Protein AF-V9IHE5-F1 (afdb_monomer)

Structure (mmCIF, N/CA/C/O backbone):
data_AF-V9IHE5-F1
#
_entry.id   AF-V9IHE5-F1
#
loop_
_atom_site.group_PDB
_atom_site.id
_atom_site.type_symbol
_atom_site.label_atom_id
_atom_site.label_alt_id
_atom_site.label_comp_id
_atom_site.label_asym_id
_atom_site.label_entity_id
_atom_site.label_seq_id
_atom_site.pdbx_PDB_ins_code
_atom_site.Cartn_x
_atom_site.Cartn_y
_atom_site.Cartn_z
_atom_site.occupancy
_atom_site.B_iso_or_equiv
_atom_site.auth_seq_id
_atom_site.auth_comp_id
_atom_site.auth_asym_id
_atom_site.auth_atom_id
_atom_site.pdbx_PDB_model_num
ATOM 1 N N . MET A 1 1 ? -27.322 5.674 -34.650 1.00 42.19 1 MET A N 1
ATOM 2 C CA . MET A 1 1 ? -27.258 6.232 -36.016 1.00 42.19 1 MET A CA 1
ATOM 3 C C . MET A 1 1 ? -25.903 6.895 -36.188 1.00 42.19 1 MET A C 1
ATOM 5 O O . MET A 1 1 ? -25.703 7.968 -35.643 1.00 42.19 1 MET A O 1
ATOM 9 N N . TYR A 1 2 ? -24.967 6.239 -36.873 1.00 42.03 2 TYR A N 1
ATOM 10 C CA . TYR A 1 2 ? -23.709 6.857 -37.293 1.00 42.03 2 TYR A CA 1
ATOM 11 C C . TYR A 1 2 ? -23.610 6.703 -38.806 1.00 42.03 2 TYR A C 1
ATOM 13 O O . TYR A 1 2 ? -23.680 5.593 -39.331 1.00 42.03 2 TYR A O 1
ATOM 21 N N . THR A 1 3 ? -23.547 7.836 -39.494 1.00 46.00 3 THR A N 1
ATOM 22 C CA . THR A 1 3 ? -23.404 7.937 -40.940 1.00 46.00 3 THR A CA 1
ATOM 23 C C . THR A 1 3 ? -21.975 7.574 -41.331 1.00 46.00 3 THR A C 1
ATOM 25 O O . THR A 1 3 ? -20.997 8.109 -40.813 1.00 46.00 3 THR A O 1
ATOM 28 N N . SER A 1 4 ? -21.852 6.619 -42.246 1.00 44.81 4 SER A N 1
ATOM 29 C CA . SER A 1 4 ? -20.591 6.176 -42.827 1.00 44.81 4 SER A CA 1
ATOM 30 C C . SER A 1 4 ? -20.026 7.246 -43.768 1.00 44.81 4 SER A C 1
ATOM 32 O O . SER A 1 4 ? -20.514 7.403 -44.889 1.00 44.81 4 SER A O 1
ATOM 34 N N . LEU A 1 5 ? -18.976 7.949 -43.347 1.00 49.62 5 LEU A N 1
ATOM 35 C CA . LEU A 1 5 ? -18.100 8.686 -44.259 1.00 49.62 5 LEU A CA 1
ATOM 36 C C . LEU A 1 5 ? -17.215 7.671 -44.995 1.00 49.62 5 LEU A C 1
ATOM 38 O O . LEU A 1 5 ? -16.288 7.098 -44.424 1.00 49.62 5 LEU A O 1
ATOM 42 N N . LYS A 1 6 ? -17.533 7.415 -46.270 1.00 50.69 6 LYS A N 1
ATOM 43 C CA . LYS A 1 6 ? -16.635 6.730 -47.207 1.00 50.69 6 LYS A CA 1
ATOM 44 C C . LYS A 1 6 ? -15.443 7.649 -47.470 1.00 50.69 6 LYS A C 1
ATOM 46 O O . LYS A 1 6 ? -15.484 8.470 -48.381 1.00 50.69 6 LYS A O 1
ATOM 51 N N . ASN A 1 7 ? -14.391 7.511 -46.674 1.00 49.50 7 ASN A N 1
ATOM 52 C CA . ASN A 1 7 ? -13.107 8.108 -47.006 1.00 49.50 7 ASN A CA 1
ATOM 53 C C . ASN A 1 7 ? -12.525 7.318 -48.182 1.00 49.50 7 ASN A C 1
ATOM 55 O O . ASN A 1 7 ? -12.251 6.122 -48.063 1.00 49.50 7 ASN A O 1
ATOM 59 N N . SER A 1 8 ? -12.407 7.974 -49.334 1.00 58.38 8 SER A N 1
ATOM 60 C CA . SER A 1 8 ? -11.665 7.460 -50.478 1.00 58.38 8 SER A CA 1
ATOM 61 C C . SER A 1 8 ? -10.233 7.141 -50.049 1.00 58.38 8 SER A C 1
ATOM 63 O O . SER A 1 8 ? -9.601 7.901 -49.313 1.00 58.38 8 SER A O 1
ATOM 65 N N . LEU A 1 9 ? -9.729 5.989 -50.490 1.00 50.44 9 LEU A N 1
ATOM 66 C CA . LEU A 1 9 ? -8.330 5.629 -50.301 1.00 50.44 9 LEU A CA 1
ATOM 67 C C . LEU A 1 9 ? -7.454 6.720 -50.939 1.00 50.44 9 LEU A C 1
ATOM 69 O O . LEU A 1 9 ? -7.739 7.127 -52.069 1.00 50.44 9 LEU A O 1
ATOM 73 N N . PRO A 1 10 ? -6.404 7.207 -50.259 1.00 50.81 10 PRO A N 1
ATOM 74 C CA . PRO A 1 10 ? -5.467 8.117 -50.890 1.00 50.81 10 PRO A CA 1
ATOM 75 C C . PRO A 1 10 ? -4.771 7.383 -52.040 1.00 50.81 10 PRO A C 1
ATOM 77 O O . PRO A 1 10 ? -4.297 6.257 -51.878 1.00 50.81 10 PRO A O 1
ATOM 80 N N . ASN A 1 11 ? -4.728 8.027 -53.206 1.00 49.97 11 ASN A N 1
ATOM 81 C CA . ASN A 1 11 ? -3.963 7.566 -54.357 1.00 49.97 11 ASN A CA 1
ATOM 82 C C . ASN A 1 11 ? -2.501 7.389 -53.930 1.00 49.97 11 ASN A C 1
ATOM 84 O O . ASN A 1 11 ? -1.789 8.369 -53.709 1.00 49.97 11 ASN A O 1
ATOM 88 N N . PHE A 1 12 ? -2.054 6.141 -53.800 1.00 45.19 12 PHE A N 1
ATOM 89 C CA . PHE A 1 12 ? -0.642 5.842 -53.623 1.00 45.19 12 PHE A CA 1
ATOM 90 C C . PHE A 1 12 ? 0.083 6.248 -54.905 1.00 45.19 12 PHE A C 1
ATOM 92 O O . PHE A 1 12 ? -0.056 5.595 -55.940 1.00 45.19 12 PHE A O 1
ATOM 99 N N . SER A 1 13 ? 0.860 7.331 -54.849 1.00 47.12 13 SER A N 1
ATOM 100 C CA . SER A 1 13 ? 1.862 7.576 -55.874 1.00 47.12 13 SER A CA 1
ATOM 101 C C . SER A 1 13 ? 2.861 6.425 -55.804 1.00 47.12 13 SER A C 1
ATOM 103 O O . SER A 1 13 ? 3.488 6.179 -54.770 1.00 47.12 13 SER A O 1
ATOM 105 N N . ILE A 1 14 ? 2.982 5.679 -56.901 1.00 47.28 14 ILE A N 1
ATOM 106 C CA . ILE A 1 14 ? 4.031 4.679 -57.082 1.00 47.28 14 ILE A CA 1
ATOM 107 C C . ILE A 1 14 ? 5.336 5.466 -57.197 1.00 47.28 14 ILE A C 1
ATOM 109 O O . ILE A 1 14 ? 5.808 5.802 -58.281 1.00 47.28 14 ILE A O 1
ATOM 113 N N . ASN A 1 15 ? 5.897 5.834 -56.048 1.00 51.31 15 ASN A N 1
ATOM 114 C CA . ASN A 1 15 ? 7.259 6.311 -55.971 1.00 51.31 15 ASN A CA 1
ATOM 115 C C . ASN A 1 15 ? 8.134 5.104 -56.284 1.00 51.31 15 ASN A C 1
ATOM 117 O O . ASN A 1 15 ? 8.342 4.227 -55.447 1.00 51.31 15 ASN A O 1
ATOM 121 N N . ILE A 1 16 ? 8.571 5.068 -57.541 1.00 50.94 16 ILE A N 1
ATOM 122 C CA . ILE A 1 16 ? 9.620 4.221 -58.094 1.00 50.94 16 ILE A CA 1
ATOM 123 C C . ILE A 1 16 ? 10.638 3.926 -56.991 1.00 50.94 16 ILE A C 1
ATOM 125 O O . ILE A 1 16 ? 11.293 4.842 -56.484 1.00 50.94 16 ILE A O 1
ATOM 129 N N . LEU A 1 17 ? 10.739 2.651 -56.609 1.00 53.25 17 LEU A N 1
ATOM 130 C CA . LEU A 1 17 ? 11.801 2.130 -55.759 1.00 53.25 17 LEU A CA 1
ATOM 131 C C . LEU A 1 17 ? 13.132 2.430 -56.455 1.00 53.25 17 LEU A C 1
ATOM 133 O O . LEU A 1 17 ? 13.630 1.633 -57.246 1.00 53.25 17 LEU A O 1
ATOM 137 N N . LYS A 1 18 ? 13.708 3.605 -56.189 1.00 50.69 18 LYS A N 1
ATOM 138 C CA . LYS A 1 18 ? 15.113 3.869 -56.478 1.00 50.69 18 LYS A CA 1
ATOM 139 C C . LYS A 1 18 ? 15.878 2.859 -55.640 1.00 50.69 18 LYS A C 1
ATOM 141 O O . LYS A 1 18 ? 15.929 2.984 -54.419 1.00 50.69 18 LYS A O 1
ATOM 146 N N . SER A 1 19 ? 16.406 1.827 -56.289 1.00 58.16 19 SER A N 1
ATOM 147 C CA . SER A 1 19 ? 17.326 0.880 -55.680 1.00 58.16 19 SER A CA 1
ATOM 148 C C . SER A 1 19 ? 18.442 1.681 -55.016 1.00 58.16 19 SER A C 1
ATOM 150 O O . SER A 1 19 ? 19.287 2.262 -55.700 1.00 58.16 19 SER A O 1
ATOM 152 N N . VAL A 1 20 ? 18.418 1.764 -53.687 1.00 59.16 20 VAL A N 1
ATOM 153 C CA . VAL A 1 20 ? 19.535 2.301 -52.918 1.00 59.16 20 VAL A CA 1
ATOM 154 C C . VAL A 1 20 ? 20.655 1.286 -53.085 1.00 59.16 20 VAL A C 1
ATOM 156 O O . VAL A 1 20 ? 20.712 0.277 -52.385 1.00 59.16 20 VAL A O 1
ATOM 159 N N . THR A 1 21 ? 21.521 1.511 -54.067 1.00 59.47 21 THR A N 1
ATOM 160 C CA . THR A 1 21 ? 22.785 0.796 -54.172 1.00 59.47 21 THR A CA 1
ATOM 161 C C . THR A 1 21 ? 23.584 1.143 -52.923 1.00 59.47 21 THR A C 1
ATOM 163 O O . THR A 1 21 ? 24.094 2.253 -52.771 1.00 59.47 21 THR A O 1
ATOM 166 N N . ARG A 1 22 ? 23.653 0.203 -51.972 1.00 55.31 22 ARG A N 1
ATOM 167 C CA . ARG A 1 22 ? 24.616 0.283 -50.872 1.00 55.31 22 ARG A CA 1
ATOM 168 C C . ARG A 1 22 ? 25.998 0.335 -51.509 1.00 55.31 22 ARG A C 1
ATOM 170 O O . ARG A 1 22 ? 26.479 -0.663 -52.034 1.00 55.31 22 ARG A O 1
ATOM 177 N N . LYS A 1 23 ? 26.627 1.507 -51.487 1.00 55.44 23 LYS A N 1
ATOM 178 C CA . LYS A 1 23 ? 28.051 1.626 -51.781 1.00 55.44 23 LYS A CA 1
ATOM 179 C C . LYS A 1 23 ? 28.789 0.898 -50.659 1.00 55.44 23 LYS A C 1
ATOM 181 O O . LYS A 1 23 ? 28.804 1.376 -49.529 1.00 55.44 23 LYS A O 1
ATOM 186 N N . TYR A 1 24 ? 29.345 -0.273 -50.953 1.00 53.97 24 TYR A N 1
ATOM 187 C CA . TYR A 1 24 ? 30.305 -0.916 -50.065 1.00 53.97 24 TYR A CA 1
ATOM 188 C C . TYR A 1 24 ? 31.615 -0.140 -50.187 1.00 53.97 24 TYR A C 1
ATOM 190 O O . TYR A 1 24 ? 32.320 -0.246 -51.185 1.00 53.97 24 TYR A O 1
ATOM 198 N N . THR A 1 25 ? 31.910 0.703 -49.203 1.00 56.12 25 THR A N 1
ATOM 199 C CA . THR A 1 25 ? 33.236 1.298 -49.054 1.00 56.12 25 THR A CA 1
ATOM 200 C C . THR A 1 25 ? 34.144 0.239 -48.438 1.00 56.12 25 THR A C 1
ATOM 202 O O . THR A 1 25 ? 34.054 -0.024 -47.239 1.00 56.12 25 THR A O 1
ATOM 205 N N . SER A 1 26 ? 34.998 -0.396 -49.239 1.00 57.12 26 SER A N 1
ATOM 206 C CA . SER A 1 26 ? 36.128 -1.164 -48.715 1.00 57.12 26 SER A CA 1
ATOM 207 C C . SER A 1 26 ? 37.161 -0.171 -48.180 1.00 57.12 26 SER A C 1
ATOM 209 O O . SER A 1 26 ? 37.983 0.347 -48.934 1.00 57.12 26 SER A O 1
ATOM 211 N N . LEU A 1 27 ? 37.064 0.157 -46.891 1.00 59.34 27 LEU A N 1
ATOM 212 C CA . LEU A 1 27 ? 38.123 0.861 -46.175 1.00 59.34 27 LEU A CA 1
ATOM 213 C C . LEU A 1 27 ? 39.362 -0.038 -46.175 1.00 59.34 27 LEU A C 1
ATOM 215 O O . LEU A 1 27 ? 39.311 -1.172 -45.702 1.00 59.34 27 LEU A O 1
ATOM 219 N N . THR A 1 28 ? 40.455 0.464 -46.741 1.00 58.16 28 THR A N 1
ATOM 220 C CA . THR A 1 28 ? 41.794 -0.109 -46.605 1.00 58.16 28 THR A CA 1
ATOM 221 C C . THR A 1 28 ? 42.103 -0.306 -45.122 1.00 58.16 28 THR A C 1
ATOM 223 O O . THR A 1 28 ? 42.038 0.648 -44.344 1.00 58.16 28 THR A O 1
ATOM 226 N N . LEU A 1 29 ? 42.382 -1.554 -44.738 1.00 60.38 29 LEU A N 1
ATOM 227 C CA . LEU A 1 29 ? 42.765 -1.951 -43.387 1.00 60.38 29 LEU A CA 1
ATOM 228 C C . LEU A 1 29 ? 44.097 -1.283 -43.034 1.00 60.38 29 LEU A C 1
ATOM 230 O O . LEU A 1 29 ? 45.146 -1.690 -43.521 1.00 60.38 29 LEU A O 1
ATOM 234 N N . ASN A 1 30 ? 44.054 -0.270 -42.174 1.00 63.25 30 ASN A N 1
ATOM 235 C CA . ASN A 1 30 ? 45.207 0.026 -41.338 1.00 63.25 30 ASN A CA 1
ATOM 236 C C . ASN A 1 30 ? 45.316 -1.148 -40.358 1.00 63.25 30 ASN A C 1
ATOM 238 O O . ASN A 1 30 ? 44.371 -1.398 -39.608 1.00 63.25 30 ASN A O 1
ATOM 242 N N . GLU A 1 31 ? 46.414 -1.898 -40.408 1.00 64.69 31 GLU A N 1
ATOM 243 C CA . GLU A 1 31 ? 46.692 -3.007 -39.493 1.00 64.69 31 GLU A CA 1
ATOM 244 C C . GLU A 1 31 ? 46.860 -2.454 -38.070 1.00 64.69 31 GLU A C 1
ATOM 246 O O . GLU A 1 31 ? 47.941 -2.058 -37.647 1.00 64.69 31 GLU A O 1
ATOM 251 N N . THR A 1 32 ? 45.759 -2.344 -37.329 1.00 65.12 32 THR A N 1
ATOM 252 C CA . THR A 1 32 ? 45.792 -2.051 -35.897 1.00 65.12 32 THR A CA 1
ATOM 253 C C . THR A 1 32 ? 46.015 -3.359 -35.146 1.00 65.12 32 THR A C 1
ATOM 255 O O . THR A 1 32 ? 45.215 -4.280 -35.300 1.00 65.12 32 THR A O 1
ATOM 258 N N . GLU A 1 33 ? 47.056 -3.430 -34.309 1.00 73.06 33 GLU A N 1
ATOM 259 C CA . GLU A 1 33 ? 47.466 -4.631 -33.550 1.00 73.06 33 GLU A CA 1
ATOM 260 C C . GLU A 1 33 ? 46.337 -5.260 -32.706 1.00 73.06 33 GLU A C 1
ATOM 262 O O . GLU A 1 33 ? 46.367 -6.456 -32.430 1.00 73.06 33 GLU A O 1
ATOM 267 N N . ASN A 1 34 ? 45.304 -4.484 -32.348 1.00 80.50 34 ASN A N 1
ATOM 268 C CA . ASN A 1 34 ? 44.111 -4.955 -31.646 1.00 80.50 34 ASN A CA 1
ATOM 269 C C . ASN A 1 34 ? 42.836 -4.670 -32.454 1.00 80.50 34 ASN A C 1
ATOM 271 O O . ASN A 1 34 ? 42.438 -3.516 -32.628 1.00 80.50 34 ASN A O 1
ATOM 275 N N . ALA A 1 35 ? 42.161 -5.728 -32.909 1.00 82.38 35 ALA A N 1
ATOM 276 C CA . ALA A 1 35 ? 40.866 -5.626 -33.576 1.00 82.38 35 ALA A CA 1
ATOM 277 C C . ALA A 1 35 ? 39.730 -5.448 -32.551 1.00 82.38 35 ALA A C 1
ATOM 279 O O . ALA A 1 35 ? 39.459 -6.339 -31.744 1.00 82.38 35 ALA A O 1
ATOM 280 N N . PHE A 1 36 ? 39.023 -4.317 -32.612 1.00 84.12 36 PHE A N 1
ATOM 281 C CA . PHE A 1 36 ? 37.821 -4.069 -31.810 1.00 84.12 36 PHE A CA 1
ATOM 282 C C . PHE A 1 36 ? 36.563 -4.398 -32.618 1.00 84.12 36 PHE A C 1
ATOM 284 O O . PHE A 1 36 ? 36.132 -3.618 -33.468 1.00 84.12 36 PHE A O 1
ATOM 291 N N . TYR A 1 37 ? 35.959 -5.555 -32.346 1.00 87.88 37 TYR A N 1
ATOM 292 C CA . TYR A 1 37 ? 34.686 -5.937 -32.956 1.00 87.88 37 TYR A CA 1
ATOM 293 C C . TYR A 1 37 ? 33.500 -5.281 -32.233 1.00 87.88 37 TYR A C 1
ATOM 295 O O . TYR A 1 37 ? 33.512 -5.170 -31.003 1.00 87.88 37 TYR A O 1
ATOM 303 N N . PRO A 1 38 ? 32.446 -4.873 -32.962 1.00 87.88 38 PRO A N 1
ATOM 304 C CA . PRO A 1 38 ? 31.204 -4.442 -32.337 1.00 87.88 38 PRO A CA 1
ATOM 305 C C . PRO A 1 38 ? 30.534 -5.610 -31.603 1.00 87.88 38 PRO A C 1
ATOM 307 O O . PRO A 1 38 ? 30.718 -6.778 -31.951 1.00 87.88 38 PRO A O 1
ATOM 310 N N . SER A 1 39 ? 29.712 -5.293 -30.602 1.00 90.19 39 SER A N 1
ATOM 311 C CA . SER A 1 39 ? 28.941 -6.310 -29.894 1.00 90.19 39 SER A CA 1
ATOM 312 C C . SER A 1 39 ? 27.933 -6.985 -30.823 1.00 90.19 39 SER A C 1
ATOM 314 O O . SER A 1 39 ? 27.320 -6.359 -31.691 1.00 90.19 39 SER A O 1
ATOM 316 N N . ILE A 1 40 ? 27.752 -8.290 -30.630 1.00 92.00 40 ILE A N 1
ATOM 317 C CA . ILE A 1 40 ? 26.751 -9.058 -31.364 1.00 92.00 40 ILE A CA 1
ATOM 318 C C . ILE A 1 40 ? 25.377 -8.629 -30.849 1.00 92.00 40 ILE A C 1
ATOM 320 O O . ILE A 1 40 ? 25.072 -8.752 -29.662 1.00 92.00 40 ILE A O 1
ATOM 324 N N . LEU A 1 41 ? 24.553 -8.102 -31.749 1.00 91.44 41 LEU A N 1
ATOM 325 C CA . LEU A 1 41 ? 23.239 -7.565 -31.428 1.00 91.44 41 LEU A CA 1
ATOM 326 C C . LEU A 1 41 ? 22.156 -8.357 -32.152 1.00 91.44 41 LEU A C 1
ATOM 328 O O . LEU A 1 41 ? 22.171 -8.459 -33.376 1.00 91.44 41 LEU A O 1
ATOM 332 N N . ASP A 1 42 ? 21.158 -8.826 -31.401 1.00 94.12 42 ASP A N 1
ATOM 333 C CA . ASP A 1 42 ? 19.939 -9.361 -32.005 1.00 94.12 42 ASP A CA 1
ATOM 334 C C . ASP A 1 42 ? 19.157 -8.221 -32.688 1.00 94.12 42 ASP A C 1
ATOM 336 O O . ASP A 1 42 ? 18.923 -7.151 -32.108 1.00 94.12 42 ASP A O 1
ATOM 340 N N . LEU A 1 43 ? 18.807 -8.424 -33.957 1.00 94.31 43 LEU A N 1
ATOM 341 C CA . LEU A 1 43 ? 18.096 -7.462 -34.798 1.00 94.31 43 LEU A CA 1
ATOM 342 C C . LEU A 1 43 ? 16.586 -7.725 -34.852 1.00 94.31 43 LEU A C 1
ATOM 344 O O . LEU A 1 43 ? 15.877 -6.948 -35.513 1.00 94.31 43 LEU A O 1
ATOM 348 N N . SER A 1 44 ? 16.102 -8.762 -34.159 1.00 96.81 44 SER A N 1
ATOM 349 C CA . SER A 1 44 ? 14.680 -9.046 -33.982 1.00 96.81 44 SER A CA 1
ATOM 350 C C . SER A 1 44 ? 13.938 -7.831 -33.413 1.00 96.81 44 SER A C 1
ATOM 352 O O . SER A 1 44 ? 14.501 -6.964 -32.732 1.00 96.81 44 SER A O 1
ATOM 354 N N . TYR A 1 45 ? 12.652 -7.721 -33.744 1.00 96.06 45 TYR A N 1
ATOM 355 C CA . TYR A 1 45 ? 11.822 -6.614 -33.273 1.00 96.06 45 TYR A CA 1
ATOM 356 C C . TYR A 1 45 ? 11.714 -6.599 -31.741 1.00 96.06 45 TYR A C 1
ATOM 358 O O . TYR A 1 45 ? 11.861 -5.543 -31.124 1.00 96.06 45 TYR A O 1
ATOM 366 N N . GLU A 1 46 ? 11.538 -7.772 -31.128 1.00 97.00 4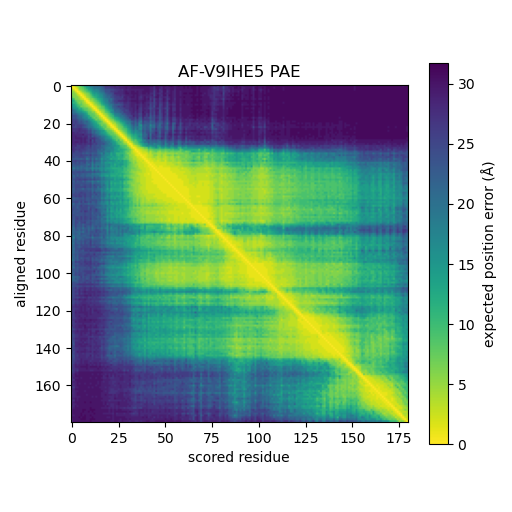6 GLU A N 1
ATOM 367 C CA . GLU A 1 46 ? 11.443 -7.925 -29.674 1.00 97.00 46 GLU A CA 1
ATOM 368 C C . GLU A 1 46 ? 12.731 -7.486 -28.972 1.00 97.00 46 GLU A C 1
ATOM 370 O O . GLU A 1 46 ? 12.678 -6.695 -28.027 1.00 97.00 46 GLU A O 1
ATOM 375 N N . ALA A 1 47 ? 13.900 -7.897 -29.478 1.00 96.06 47 ALA A N 1
ATOM 376 C CA . ALA A 1 47 ? 15.181 -7.476 -28.915 1.00 96.06 47 ALA A CA 1
ATOM 377 C C . ALA A 1 47 ? 15.413 -5.967 -29.053 1.00 96.06 47 ALA A C 1
ATOM 379 O O . ALA A 1 47 ? 15.923 -5.326 -28.132 1.00 96.06 47 ALA A O 1
ATOM 380 N N . LYS A 1 48 ? 15.000 -5.364 -30.174 1.00 96.25 48 LYS A N 1
ATOM 381 C CA . LYS A 1 48 ? 15.045 -3.903 -30.348 1.00 96.25 48 LYS A CA 1
ATOM 382 C C . LYS A 1 48 ? 14.165 -3.181 -29.329 1.00 96.25 48 LYS A C 1
ATOM 384 O O . LYS A 1 48 ? 14.610 -2.193 -28.747 1.00 96.25 48 LYS A O 1
ATOM 389 N N . LEU A 1 49 ? 12.945 -3.667 -29.098 1.00 96.62 49 LEU A N 1
ATOM 390 C CA . LEU A 1 49 ? 12.033 -3.081 -28.115 1.00 96.62 49 LEU A CA 1
ATOM 391 C C . LEU A 1 49 ? 12.586 -3.215 -26.691 1.00 96.62 49 LEU A C 1
ATOM 393 O O . LEU A 1 49 ? 12.570 -2.245 -25.933 1.00 96.62 49 LEU A O 1
ATOM 397 N N . LYS A 1 50 ? 13.139 -4.384 -26.353 1.00 96.50 50 LYS A N 1
ATOM 398 C CA . LYS A 1 50 ? 13.783 -4.634 -25.061 1.00 96.50 50 LYS A CA 1
ATOM 399 C C . LYS A 1 50 ? 14.953 -3.680 -24.817 1.00 96.50 50 LYS A C 1
ATOM 401 O O . LYS A 1 50 ? 14.963 -3.015 -23.787 1.00 96.50 50 LYS A O 1
ATOM 406 N N . ARG A 1 51 ? 15.865 -3.523 -25.786 1.00 96.00 51 ARG A N 1
ATOM 407 C CA . ARG A 1 51 ? 16.982 -2.566 -25.682 1.00 96.00 51 ARG A CA 1
ATOM 408 C C . ARG A 1 51 ? 16.504 -1.136 -25.465 1.00 96.00 51 ARG A C 1
ATOM 410 O O . ARG A 1 51 ? 17.022 -0.451 -24.595 1.00 96.00 51 ARG A O 1
ATOM 417 N N . LYS A 1 52 ? 15.470 -0.698 -26.188 1.00 94.88 52 LYS A N 1
ATOM 418 C CA . LYS A 1 52 ? 14.886 0.637 -25.991 1.00 94.88 52 LYS A CA 1
ATOM 419 C C . LYS A 1 52 ? 14.347 0.826 -24.565 1.00 94.88 52 LYS A C 1
ATOM 421 O O . LYS A 1 52 ? 14.520 1.892 -23.975 1.00 94.88 52 LYS A O 1
ATOM 426 N N . ASN A 1 53 ? 13.706 -0.200 -24.004 1.00 94.44 53 ASN A N 1
ATOM 427 C CA . ASN A 1 53 ? 13.220 -0.173 -22.622 1.00 94.44 53 ASN A CA 1
ATOM 428 C C . ASN A 1 53 ? 14.380 -0.157 -21.612 1.00 94.44 53 ASN A C 1
ATOM 430 O O . ASN A 1 53 ? 14.328 0.589 -20.637 1.00 94.44 53 ASN A O 1
ATOM 434 N N . GLU A 1 54 ? 15.438 -0.934 -21.856 1.00 96.25 54 GLU A N 1
ATOM 435 C CA . GLU A 1 54 ? 16.655 -0.954 -21.034 1.00 96.25 54 GLU A CA 1
ATOM 436 C C . GLU A 1 54 ? 17.392 0.389 -21.067 1.00 96.25 54 GLU A C 1
ATOM 438 O O . GLU A 1 54 ? 17.804 0.891 -20.025 1.00 96.25 54 GLU A O 1
ATOM 443 N N . GLU A 1 55 ? 17.520 1.010 -22.239 1.00 95.75 55 GLU A N 1
ATOM 444 C CA . GLU A 1 55 ? 18.091 2.349 -22.404 1.00 95.75 55 GLU A CA 1
ATOM 445 C C . GLU A 1 55 ? 17.314 3.391 -21.593 1.00 95.75 55 GLU A C 1
ATOM 447 O O . GLU A 1 55 ? 17.917 4.191 -20.872 1.00 95.75 55 GLU A O 1
ATOM 452 N N . TRP A 1 56 ? 15.978 3.356 -21.654 1.00 93.94 56 TRP A N 1
ATOM 453 C CA . TRP A 1 56 ? 15.126 4.230 -20.846 1.00 93.94 56 TRP A CA 1
ATOM 454 C C . TRP A 1 56 ? 15.309 3.972 -19.346 1.00 93.94 56 TRP A C 1
ATOM 456 O O . TRP A 1 56 ? 15.552 4.914 -18.592 1.00 93.94 56 TRP A O 1
ATOM 466 N N . HIS A 1 57 ? 15.281 2.712 -18.911 1.00 95.12 57 HIS A N 1
ATOM 467 C CA . HIS A 1 57 ? 15.502 2.344 -17.512 1.00 95.12 57 HIS A CA 1
ATOM 468 C C . HIS A 1 57 ? 16.879 2.809 -17.008 1.00 95.12 57 HIS A C 1
ATOM 470 O O . HIS A 1 57 ? 16.988 3.407 -15.938 1.00 95.12 57 HIS A O 1
ATOM 476 N N . ASN A 1 58 ? 17.933 2.609 -17.803 1.00 96.81 58 ASN A N 1
ATOM 477 C CA . ASN A 1 58 ? 19.288 3.050 -17.480 1.00 96.81 58 ASN A CA 1
ATOM 478 C C . ASN A 1 58 ? 19.393 4.575 -17.410 1.00 96.81 58 ASN A C 1
ATOM 480 O O . ASN A 1 58 ? 20.123 5.091 -16.565 1.00 96.81 58 ASN A O 1
ATOM 484 N N . LYS A 1 59 ? 18.656 5.304 -18.257 1.00 94.88 59 LYS A N 1
ATOM 485 C CA . LYS A 1 59 ? 18.564 6.766 -18.173 1.00 94.88 59 LYS A CA 1
ATOM 486 C C . LYS A 1 59 ? 17.960 7.207 -16.839 1.00 94.88 59 LYS A C 1
ATOM 488 O O . LYS A 1 59 ? 18.536 8.075 -16.197 1.00 94.88 59 LYS A O 1
ATOM 493 N N . ILE A 1 60 ? 16.860 6.589 -16.403 1.00 94.69 60 ILE A N 1
ATOM 494 C CA . ILE A 1 60 ? 16.228 6.896 -15.108 1.00 94.69 60 ILE A CA 1
ATOM 495 C C . ILE A 1 60 ? 17.140 6.512 -13.936 1.00 94.69 60 ILE A C 1
ATOM 497 O O . ILE A 1 60 ? 17.268 7.268 -12.977 1.00 94.69 60 ILE A O 1
ATOM 501 N N . LYS A 1 61 ? 17.825 5.365 -14.021 1.00 95.69 61 LYS A N 1
ATOM 502 C CA . LYS A 1 61 ? 18.755 4.895 -12.984 1.00 95.69 61 LYS A CA 1
ATOM 503 C C . LYS A 1 61 ? 19.923 5.859 -12.749 1.00 95.69 61 LYS A C 1
ATOM 505 O O . LYS A 1 61 ? 20.383 5.963 -11.618 1.00 95.69 61 LYS A O 1
ATOM 510 N N . LYS A 1 62 ? 20.391 6.538 -13.802 1.00 97.06 62 LYS A N 1
ATOM 511 C CA . LYS A 1 62 ? 21.494 7.512 -13.747 1.00 97.06 62 LYS A CA 1
ATOM 512 C C . LYS A 1 62 ? 21.120 8.848 -13.096 1.00 97.06 62 LYS A C 1
ATOM 514 O O . LYS A 1 62 ? 22.027 9.616 -12.813 1.00 97.06 62 LYS A O 1
ATOM 519 N N . LEU A 1 63 ? 19.833 9.134 -12.888 1.00 96.00 63 LEU A N 1
ATOM 520 C CA . LEU A 1 63 ? 19.391 10.352 -12.204 1.00 96.00 63 LEU A CA 1
ATOM 521 C C . LEU A 1 63 ? 19.796 10.299 -10.725 1.00 96.00 63 LEU A C 1
ATOM 523 O O . LEU A 1 63 ? 19.730 9.236 -10.095 1.00 96.00 63 LEU A O 1
ATOM 527 N N . GLU A 1 64 ? 20.210 11.434 -10.172 1.00 96.62 64 GLU A N 1
ATOM 528 C CA . GLU A 1 64 ? 20.806 11.488 -8.834 1.00 96.62 64 GLU A CA 1
ATOM 529 C C . GLU A 1 64 ? 19.721 11.568 -7.762 1.00 96.62 64 GLU A C 1
ATOM 531 O O . GLU A 1 64 ? 19.713 10.784 -6.808 1.00 96.62 64 GLU A O 1
ATOM 536 N N . THR A 1 65 ? 18.754 12.459 -7.966 1.00 97.31 65 THR A N 1
ATOM 537 C CA . THR A 1 65 ? 17.735 12.778 -6.964 1.00 97.31 65 THR A CA 1
ATOM 538 C C . THR A 1 65 ? 16.466 11.942 -7.132 1.00 97.31 65 THR A C 1
ATOM 540 O O . THR A 1 65 ? 16.217 11.307 -8.165 1.00 97.31 65 THR A O 1
ATOM 543 N N . VAL A 1 66 ? 15.648 11.894 -6.079 1.00 96.50 66 VAL A N 1
ATOM 544 C CA . VAL A 1 66 ? 14.362 11.180 -6.106 1.00 96.50 66 VAL A CA 1
ATOM 545 C C . VAL A 1 66 ? 13.358 11.954 -6.960 1.00 96.50 66 VAL A C 1
ATOM 547 O O . VAL A 1 66 ? 12.617 11.361 -7.742 1.00 96.50 66 VAL A O 1
ATOM 550 N N . GLU A 1 67 ? 13.383 13.278 -6.869 1.00 94.62 67 GLU A N 1
ATOM 551 C CA . GLU A 1 67 ? 12.531 14.216 -7.593 1.00 94.62 67 GLU A CA 1
ATOM 552 C C . GLU A 1 67 ? 12.728 14.073 -9.103 1.00 94.62 67 GLU A C 1
ATOM 554 O O . GLU A 1 67 ? 11.759 13.903 -9.847 1.00 94.62 67 GLU A O 1
ATOM 559 N N . GLU A 1 68 ? 13.983 14.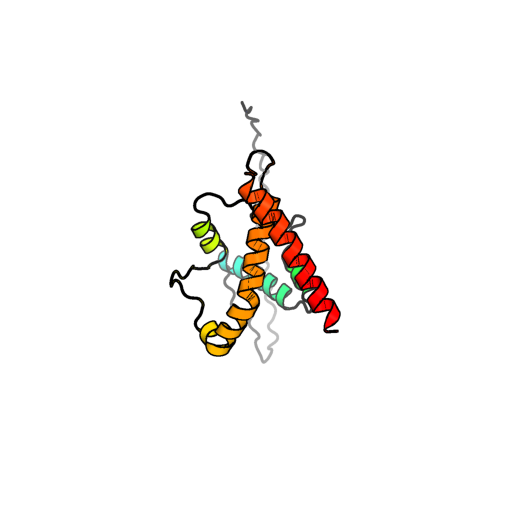044 -9.558 1.00 94.25 68 GLU A N 1
ATOM 560 C CA . GLU A 1 68 ? 14.311 13.812 -10.964 1.00 94.25 68 GLU A CA 1
ATOM 561 C C . GLU A 1 68 ? 13.797 12.461 -11.453 1.00 94.25 68 GLU A C 1
ATOM 563 O O . GLU A 1 68 ? 13.287 12.372 -12.570 1.00 94.25 68 GLU A O 1
ATOM 568 N N . LYS A 1 69 ? 13.880 11.407 -10.632 1.00 94.62 69 LYS A N 1
ATOM 569 C CA . LYS A 1 69 ? 13.347 10.081 -10.987 1.00 94.62 69 LYS A CA 1
ATOM 570 C C . LYS A 1 69 ? 11.832 10.103 -11.116 1.00 94.62 69 LYS A C 1
ATOM 572 O O . LYS A 1 69 ? 11.306 9.576 -12.097 1.00 94.62 69 LYS A O 1
ATOM 577 N N . LEU A 1 70 ? 11.133 10.734 -10.174 1.00 91.00 70 LEU A N 1
ATOM 578 C CA . LEU A 1 70 ? 9.676 10.873 -10.211 1.00 91.00 70 LEU A CA 1
ATOM 579 C C . LEU A 1 70 ? 9.222 11.632 -11.463 1.00 91.00 70 LEU A C 1
ATOM 581 O O . LEU A 1 70 ? 8.301 11.193 -12.155 1.00 91.00 70 LEU A O 1
ATOM 585 N N . ILE A 1 71 ? 9.905 12.729 -11.798 1.00 89.75 71 ILE A N 1
ATOM 586 C CA . ILE A 1 71 ? 9.645 13.504 -13.016 1.00 89.75 71 ILE A CA 1
ATOM 587 C C . ILE A 1 71 ? 9.985 12.664 -14.252 1.00 89.75 71 ILE A C 1
ATOM 589 O O . ILE A 1 71 ? 9.161 12.521 -15.151 1.00 89.75 71 ILE A O 1
ATOM 593 N N . GLY A 1 72 ? 11.163 12.044 -14.296 1.00 90.31 72 GLY A N 1
ATOM 594 C CA . GLY A 1 72 ? 11.640 11.261 -15.435 1.00 90.31 72 GLY A CA 1
ATOM 595 C C . GLY A 1 72 ? 10.738 10.076 -15.784 1.00 90.31 72 GLY A C 1
ATOM 596 O O . GLY A 1 72 ? 10.541 9.783 -16.965 1.00 90.31 72 GLY A O 1
ATOM 597 N N . ILE A 1 73 ? 10.148 9.428 -14.777 1.00 91.19 73 ILE A N 1
ATOM 598 C CA . ILE A 1 73 ? 9.188 8.335 -14.971 1.00 91.19 73 ILE A CA 1
ATOM 599 C C . ILE A 1 73 ? 7.853 8.858 -15.519 1.00 91.19 73 ILE A C 1
ATOM 601 O O . ILE A 1 73 ? 7.258 8.213 -16.384 1.00 91.19 73 ILE A O 1
ATOM 605 N N . ASN A 1 74 ? 7.385 10.021 -15.059 1.00 86.56 74 ASN A N 1
ATOM 606 C CA . ASN A 1 74 ? 6.056 10.546 -15.396 1.00 86.56 74 ASN A CA 1
ATOM 607 C C . ASN A 1 74 ? 6.015 11.432 -16.657 1.00 86.56 74 ASN A C 1
ATOM 609 O O . ASN A 1 74 ? 4.975 11.511 -17.307 1.00 86.56 74 ASN A O 1
ATOM 613 N N . MET A 1 75 ? 7.139 12.026 -17.068 1.00 80.88 75 MET A N 1
ATOM 614 C CA . MET A 1 75 ? 7.232 12.965 -18.197 1.00 80.88 75 MET A CA 1
ATOM 615 C C . MET A 1 75 ? 7.108 12.422 -19.635 1.00 80.88 75 MET A C 1
ATOM 617 O O . MET A 1 75 ? 6.774 13.228 -20.507 1.00 80.88 75 MET A O 1
ATOM 621 N N . PRO A 1 76 ? 7.344 11.137 -19.987 1.00 79.31 76 PRO A N 1
ATOM 622 C CA . PRO A 1 76 ? 7.286 10.715 -21.393 1.00 79.31 76 PRO A CA 1
ATOM 623 C C . PRO A 1 76 ? 5.887 10.839 -22.022 1.00 79.31 76 PRO A C 1
ATOM 625 O O . PRO A 1 76 ? 5.738 10.669 -23.233 1.00 79.31 76 PRO A O 1
ATOM 628 N N . ARG A 1 77 ? 4.854 11.141 -21.228 1.00 74.44 77 ARG A N 1
ATOM 629 C CA . ARG A 1 77 ? 3.507 11.471 -21.689 1.00 74.44 77 A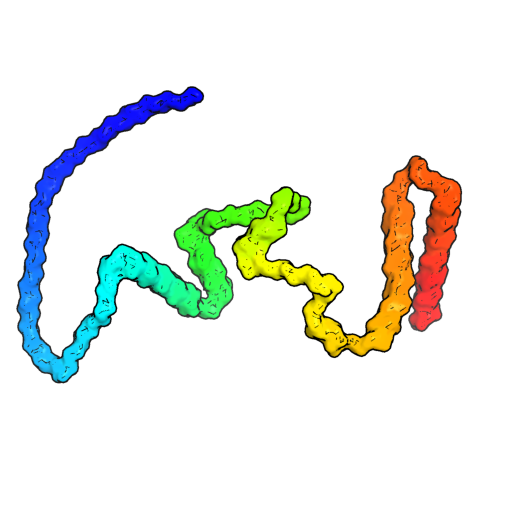RG A CA 1
ATOM 630 C C . ARG A 1 77 ? 3.053 12.749 -20.990 1.00 74.44 77 ARG A C 1
ATOM 632 O O . ARG A 1 77 ? 2.968 12.768 -19.771 1.00 74.44 77 ARG A O 1
ATOM 639 N N . TYR A 1 78 ? 2.705 13.782 -21.760 1.00 71.88 78 TYR A N 1
ATOM 640 C CA . TYR A 1 78 ? 2.256 15.085 -21.237 1.00 71.88 78 TYR A CA 1
ATOM 641 C C . TYR A 1 78 ? 1.071 14.979 -20.253 1.00 71.88 78 TYR A C 1
ATOM 643 O O . TYR A 1 78 ? 0.989 15.741 -19.300 1.00 71.88 78 TYR A O 1
ATOM 651 N N . TYR A 1 79 ? 0.192 13.988 -20.445 1.00 72.50 79 TYR A N 1
ATOM 652 C CA . TYR A 1 79 ? -0.953 13.703 -19.568 1.00 72.50 79 TYR A CA 1
ATOM 653 C C . TYR A 1 79 ? -0.723 12.516 -18.610 1.00 72.50 79 TYR A C 1
ATOM 655 O O . TYR A 1 79 ? -1.669 12.014 -18.009 1.00 72.50 79 TYR A O 1
ATOM 663 N N . GLY A 1 80 ? 0.518 12.035 -18.487 1.00 77.75 80 GLY A N 1
ATOM 664 C CA . GLY A 1 80 ? 0.883 10.893 -17.651 1.00 77.75 80 GLY A CA 1
ATOM 665 C C . GLY A 1 80 ? 0.560 9.518 -18.250 1.00 77.75 80 GLY A C 1
ATOM 666 O O . GLY A 1 80 ? 0.322 9.337 -19.452 1.00 77.75 80 GLY A O 1
ATOM 667 N N . TRP A 1 81 ? 0.613 8.500 -17.395 1.00 84.19 81 TRP A N 1
ATOM 668 C CA . TRP A 1 81 ? 0.322 7.111 -17.748 1.00 84.19 81 TRP A CA 1
ATOM 669 C C . TRP A 1 81 ? -1.181 6.823 -17.688 1.00 84.19 81 TRP A C 1
ATOM 671 O O . TRP A 1 81 ? -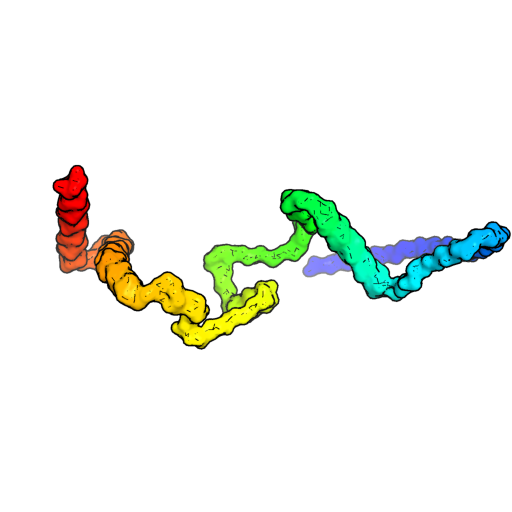1.932 7.506 -17.000 1.00 84.19 81 TRP A O 1
ATOM 681 N N . LYS A 1 82 ? -1.633 5.779 -18.398 1.00 85.38 82 LYS A N 1
ATOM 682 C CA . LYS A 1 82 ? -3.006 5.285 -18.231 1.00 85.38 82 LYS A CA 1
ATOM 683 C C . LYS A 1 82 ? -3.124 4.722 -16.815 1.00 85.38 82 LYS A C 1
ATOM 685 O O . LYS A 1 82 ? -2.482 3.716 -16.523 1.00 85.38 82 LYS A O 1
ATOM 690 N N . SER A 1 83 ? -3.904 5.373 -15.963 1.00 85.69 83 SER A N 1
ATOM 691 C CA . SER A 1 83 ? -4.082 4.997 -14.563 1.00 85.69 83 SER A CA 1
ATOM 692 C C . SER A 1 83 ? -5.494 4.478 -14.301 1.00 85.69 83 SER A C 1
ATOM 694 O O . SER A 1 83 ? -6.467 4.895 -14.932 1.00 85.69 83 SER A O 1
ATOM 696 N N . LEU A 1 84 ? -5.596 3.543 -13.358 1.00 86.69 84 LEU A N 1
ATOM 697 C CA . LEU A 1 84 ? -6.860 3.145 -12.753 1.00 86.69 84 LEU A CA 1
ATOM 698 C C . LEU A 1 84 ? -7.113 4.063 -11.554 1.00 86.69 84 LEU A C 1
ATOM 700 O O . LEU A 1 84 ? -6.280 4.133 -10.653 1.00 86.69 84 LEU A O 1
ATOM 704 N N . ASN A 1 85 ? -8.244 4.766 -11.543 1.00 88.38 85 ASN A N 1
ATOM 705 C CA . ASN A 1 85 ? -8.601 5.650 -10.435 1.00 88.38 85 ASN A CA 1
ATOM 706 C C . ASN A 1 85 ? -9.423 4.888 -9.386 1.00 88.38 85 ASN A C 1
ATOM 708 O O . ASN A 1 85 ? -10.601 4.601 -9.609 1.00 88.38 85 ASN A O 1
ATOM 712 N N . LEU A 1 86 ? -8.799 4.566 -8.253 1.00 87.69 86 LEU A N 1
ATOM 713 C CA . LEU A 1 86 ? -9.450 3.949 -7.100 1.00 87.69 86 LEU A CA 1
ATOM 714 C C . LEU A 1 86 ? -9.888 5.052 -6.130 1.00 87.69 86 LEU A C 1
ATOM 716 O O . LEU A 1 86 ? -9.054 5.787 -5.608 1.00 87.69 86 LEU A O 1
ATOM 720 N N . LYS A 1 87 ? -11.199 5.183 -5.907 1.00 89.94 87 LYS A N 1
ATOM 721 C CA . LYS A 1 87 ? -11.762 6.192 -4.999 1.00 89.94 87 LYS A CA 1
ATOM 722 C C . LYS A 1 87 ? -11.878 5.641 -3.582 1.00 89.94 87 LYS A C 1
ATOM 724 O O . LYS A 1 87 ? -12.388 4.540 -3.388 1.00 89.94 87 LYS A O 1
ATOM 729 N N . GLU A 1 88 ? -11.469 6.436 -2.600 1.00 88.75 88 GLU A N 1
ATOM 730 C CA . GLU A 1 88 ? -11.650 6.109 -1.186 1.00 88.75 88 GLU A CA 1
ATOM 731 C C . GLU A 1 88 ? -13.145 6.029 -0.825 1.00 88.75 88 GLU A C 1
ATOM 733 O O . GLU A 1 88 ? -13.969 6.780 -1.349 1.00 88.75 88 GLU A O 1
ATOM 738 N N . GLY A 1 89 ? -13.511 5.068 0.027 1.00 89.25 89 GLY A N 1
ATOM 739 C CA . GLY A 1 89 ? -14.896 4.837 0.457 1.00 89.25 89 GLY A CA 1
ATOM 740 C C . GLY A 1 89 ? -15.793 4.116 -0.558 1.00 89.25 89 GLY A C 1
ATOM 741 O O . GLY A 1 89 ? -16.894 3.702 -0.199 1.00 89.25 89 GLY A O 1
ATOM 742 N N . PHE A 1 90 ? -15.340 3.905 -1.799 1.00 90.19 90 PHE A N 1
ATOM 743 C CA . PHE A 1 90 ? -16.067 3.116 -2.794 1.00 90.19 90 PHE A CA 1
ATOM 744 C C . PHE A 1 90 ? -15.407 1.751 -2.989 1.00 90.19 90 PHE A C 1
ATOM 746 O O . PHE A 1 90 ? -14.398 1.620 -3.681 1.00 90.19 90 PHE A O 1
ATOM 753 N N . VAL A 1 91 ? -16.002 0.718 -2.392 1.00 89.94 91 VAL A N 1
ATOM 754 C CA . VAL A 1 91 ? -15.529 -0.663 -2.523 1.00 89.94 91 VAL A CA 1
ATOM 755 C C . VAL A 1 91 ? -16.489 -1.429 -3.436 1.00 89.94 91 VAL A C 1
ATOM 757 O O . VAL A 1 91 ? -17.621 -1.698 -3.029 1.00 89.94 91 VAL A O 1
ATOM 760 N N . PRO A 1 92 ? -16.085 -1.773 -4.674 1.00 88.75 92 PRO A N 1
ATOM 761 C CA . PRO A 1 92 ? -16.935 -2.540 -5.572 1.00 88.75 92 PRO A CA 1
ATOM 762 C C . PRO A 1 92 ? -17.123 -3.976 -5.068 1.00 88.75 92 PRO A C 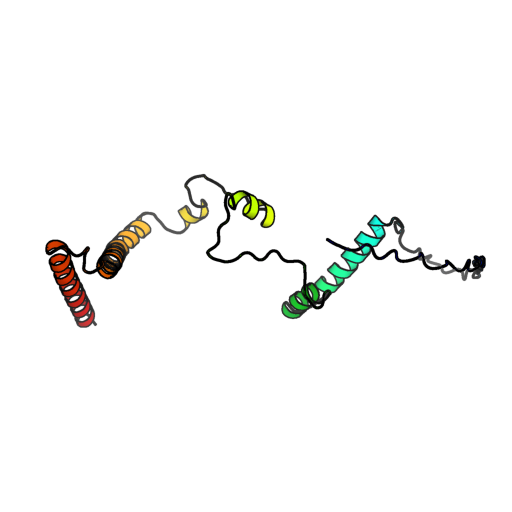1
ATOM 764 O O . PRO A 1 92 ? -16.368 -4.478 -4.231 1.00 88.75 92 PRO A O 1
ATOM 767 N N . TYR A 1 93 ? -18.132 -4.658 -5.607 1.00 92.75 93 TYR A N 1
ATOM 768 C CA . TYR A 1 93 ? -18.393 -6.055 -5.274 1.00 92.75 93 TYR A CA 1
ATOM 769 C C . TYR A 1 93 ? -17.190 -6.944 -5.626 1.00 92.75 93 TYR A C 1
ATOM 771 O O . TYR A 1 93 ? -16.614 -6.811 -6.705 1.00 92.75 93 TYR A O 1
ATOM 779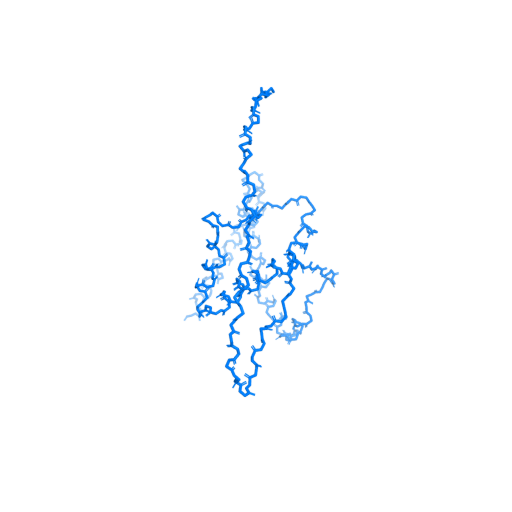 N N . ASN A 1 94 ? -16.827 -7.855 -4.717 1.00 90.62 94 ASN A N 1
ATOM 780 C CA . ASN A 1 94 ? -15.683 -8.765 -4.862 1.00 90.62 94 ASN A CA 1
ATOM 781 C C . ASN A 1 94 ? -14.346 -8.052 -5.195 1.00 90.62 94 ASN A C 1
ATOM 783 O O . ASN A 1 94 ? -13.526 -8.536 -5.975 1.00 90.62 94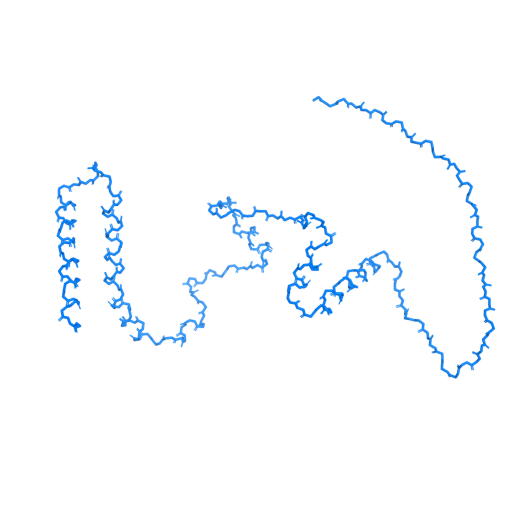 ASN A O 1
ATOM 787 N N . SER A 1 95 ? -14.110 -6.883 -4.595 1.00 92.31 95 SER A N 1
ATOM 788 C CA . SER A 1 95 ? -12.906 -6.066 -4.817 1.00 92.31 95 SER A CA 1
ATOM 789 C C . SER A 1 95 ? -11.601 -6.705 -4.333 1.00 92.31 95 SER A C 1
ATOM 791 O O . SER A 1 95 ? -10.530 -6.306 -4.788 1.00 92.31 95 SER A O 1
ATOM 793 N N . LEU A 1 96 ? -11.665 -7.691 -3.433 1.00 93.19 96 LEU A N 1
ATOM 794 C CA . LEU A 1 96 ? -10.483 -8.279 -2.803 1.00 93.19 96 LEU A CA 1
ATOM 795 C C . LEU A 1 96 ? -9.546 -8.935 -3.824 1.00 93.19 96 LEU A C 1
ATOM 797 O O . LEU A 1 96 ? -8.354 -8.639 -3.839 1.00 93.19 96 LEU A O 1
ATOM 801 N N . GLN A 1 97 ? -10.087 -9.785 -4.700 1.00 93.62 97 GLN A N 1
ATOM 802 C CA . GLN A 1 97 ? -9.303 -10.474 -5.732 1.00 93.62 97 GLN A CA 1
ATOM 803 C C . GLN A 1 97 ? -8.677 -9.476 -6.711 1.00 93.62 97 GLN A C 1
ATOM 805 O O . GLN A 1 97 ? -7.528 -9.625 -7.123 1.00 93.62 97 GLN A O 1
ATOM 810 N N . HIS A 1 98 ? -9.425 -8.426 -7.052 1.00 91.81 98 HIS A N 1
ATOM 811 C CA . HIS A 1 98 ? -8.949 -7.361 -7.923 1.00 91.81 98 HIS A CA 1
ATOM 812 C C . HIS A 1 98 ? -7.790 -6.580 -7.290 1.00 91.81 98 HIS A C 1
ATOM 814 O O . HIS A 1 98 ? -6.773 -6.357 -7.946 1.00 91.81 98 HIS A O 1
ATOM 820 N N . ALA A 1 99 ? -7.915 -6.215 -6.011 1.00 92.75 99 ALA A N 1
ATOM 821 C CA . ALA A 1 99 ? -6.862 -5.534 -5.267 1.00 92.75 99 ALA A CA 1
ATOM 822 C C . ALA A 1 99 ? -5.599 -6.401 -5.173 1.00 92.75 99 ALA A C 1
ATOM 824 O O . ALA A 1 99 ? -4.529 -5.943 -5.561 1.00 92.75 99 ALA A O 1
ATOM 825 N N . GLN A 1 100 ? -5.742 -7.669 -4.769 1.00 95.31 100 GLN A N 1
ATOM 826 C CA . GLN A 1 100 ? -4.647 -8.644 -4.691 1.00 95.31 100 GLN A CA 1
ATOM 827 C C . GLN A 1 100 ? -3.902 -8.800 -6.020 1.00 95.31 100 GLN A C 1
ATOM 829 O O . GLN A 1 100 ? -2.672 -8.796 -6.039 1.00 95.31 100 GLN A O 1
ATOM 834 N N . TYR A 1 101 ? -4.635 -8.884 -7.136 1.00 94.50 101 TYR A N 1
ATOM 835 C CA . TYR A 1 101 ? -4.047 -8.981 -8.471 1.00 94.50 101 TYR A CA 1
ATOM 836 C C . TYR A 1 101 ? -3.251 -7.726 -8.849 1.00 94.50 101 TYR A C 1
ATOM 838 O O . TYR A 1 101 ? -2.120 -7.844 -9.312 1.00 94.50 101 TYR A O 1
ATOM 846 N N . ILE A 1 102 ? -3.810 -6.530 -8.626 1.00 93.38 102 ILE A N 1
ATOM 847 C CA . ILE A 1 102 ? -3.145 -5.264 -8.977 1.00 93.38 102 ILE A CA 1
ATOM 848 C C . ILE A 1 102 ? -1.896 -5.033 -8.129 1.00 93.38 102 ILE A C 1
ATOM 850 O O . ILE A 1 102 ? -0.871 -4.600 -8.651 1.00 93.38 102 ILE A O 1
ATOM 854 N N . THR A 1 103 ? -1.973 -5.293 -6.823 1.00 94.25 103 THR A N 1
ATOM 855 C CA . THR A 1 103 ? -0.847 -5.061 -5.909 1.00 94.25 103 THR A CA 1
ATOM 856 C C . THR A 1 103 ? 0.120 -6.237 -5.848 1.00 94.25 103 THR A C 1
ATOM 858 O O . THR A 1 103 ? 1.130 -6.143 -5.158 1.00 94.25 103 THR A O 1
ATOM 861 N N . HIS A 1 104 ? -0.181 -7.339 -6.540 1.00 96.62 104 HIS A N 1
ATOM 862 C CA . HIS A 1 104 ? 0.545 -8.606 -6.440 1.00 96.62 104 HIS A CA 1
ATOM 863 C C . HIS A 1 104 ? 0.707 -9.079 -4.985 1.00 96.62 104 HIS A C 1
ATOM 865 O O . HIS A 1 104 ? 1.781 -9.504 -4.561 1.00 96.62 104 HIS A O 1
ATOM 871 N N . THR A 1 105 ? -0.373 -8.994 -4.207 1.00 96.06 105 THR A N 1
ATOM 872 C CA . THR A 1 105 ? -0.407 -9.410 -2.799 1.00 96.06 105 THR A CA 1
ATOM 873 C C . THR A 1 105 ? -1.351 -10.585 -2.599 1.00 96.06 105 THR A C 1
ATOM 875 O O . THR A 1 105 ? -2.211 -10.876 -3.427 1.00 96.06 105 THR A O 1
ATOM 878 N N . HIS A 1 106 ? -1.199 -11.264 -1.466 1.00 94.69 106 HIS A N 1
ATOM 879 C CA . HIS A 1 106 ? -2.127 -12.288 -1.011 1.00 94.69 106 HIS A CA 1
ATOM 880 C C . HIS A 1 106 ? -2.501 -12.006 0.443 1.00 94.69 106 HIS A C 1
ATOM 882 O O . HIS A 1 106 ? -1.708 -11.452 1.203 1.00 94.69 106 HIS A O 1
ATOM 888 N N . VAL A 1 107 ? -3.724 -12.366 0.823 1.00 93.38 107 VAL A N 1
ATOM 889 C CA . VAL A 1 107 ? -4.196 -12.234 2.204 1.00 93.38 107 VAL A CA 1
ATOM 890 C C . VAL A 1 107 ? -4.021 -13.568 2.920 1.00 93.38 107 VAL A C 1
ATOM 892 O O . VAL A 1 107 ? -4.413 -14.611 2.401 1.00 93.38 107 VAL A O 1
ATOM 895 N N . ILE A 1 108 ? -3.439 -13.516 4.117 1.00 92.62 108 ILE A N 1
ATOM 896 C CA . ILE A 1 108 ? -3.214 -14.672 4.985 1.00 92.62 108 ILE A CA 1
ATOM 897 C C . ILE A 1 108 ? -4.306 -14.684 6.062 1.00 92.62 108 ILE A C 1
ATOM 899 O O . ILE A 1 108 ? -4.293 -13.868 6.981 1.00 92.62 108 ILE A O 1
ATOM 903 N N . ASN A 1 109 ? -5.251 -15.622 5.964 1.00 87.69 109 ASN A N 1
ATOM 904 C CA . ASN A 1 109 ? -6.389 -15.748 6.885 1.00 87.69 109 ASN A CA 1
ATOM 905 C C . ASN A 1 109 ? -6.073 -16.663 8.080 1.00 87.69 109 ASN A C 1
ATOM 907 O O . ASN A 1 109 ? -6.791 -17.622 8.347 1.00 87.69 109 ASN A O 1
ATOM 911 N N . ASN A 1 110 ? -4.997 -16.374 8.814 1.00 87.44 110 ASN A N 1
ATOM 912 C CA . ASN A 1 110 ? -4.590 -17.201 9.960 1.00 87.44 110 ASN A CA 1
ATOM 913 C C . ASN A 1 110 ? -5.214 -16.742 11.290 1.00 87.44 110 ASN A C 1
ATOM 915 O O . ASN A 1 110 ? -4.821 -17.238 12.344 1.00 87.44 110 ASN A O 1
ATOM 919 N N . ASN A 1 111 ? -6.149 -15.779 11.256 1.00 83.69 111 ASN A N 1
ATOM 920 C CA . ASN A 1 111 ? -6.746 -15.100 12.422 1.00 83.69 111 ASN A CA 1
ATOM 921 C C . ASN A 1 111 ? -5.717 -14.584 13.448 1.00 83.69 111 ASN A C 1
ATOM 923 O O . ASN A 1 111 ? -6.053 -14.309 14.598 1.00 83.69 111 ASN A O 1
ATOM 927 N N . LYS A 1 112 ? -4.459 -14.458 13.028 1.00 88.00 112 LYS A N 1
ATOM 928 C CA . LYS A 1 112 ? -3.317 -14.041 13.829 1.00 88.00 112 LYS A CA 1
ATOM 929 C C . LYS A 1 112 ? -2.581 -12.946 13.081 1.00 88.00 112 LYS A C 1
ATOM 931 O O . LYS A 1 112 ? -2.527 -12.948 11.850 1.00 88.00 112 LYS A O 1
ATOM 936 N N . LEU A 1 113 ? -2.025 -12.020 13.846 1.00 88.31 113 LEU A N 1
ATOM 937 C CA . LEU A 1 113 ? -1.072 -11.049 13.334 1.00 88.31 113 LEU A CA 1
ATOM 938 C C . LEU A 1 113 ? 0.262 -11.753 13.016 1.00 88.31 113 LEU A C 1
ATOM 940 O O . LEU A 1 113 ? 0.472 -12.889 13.446 1.00 88.31 113 LEU A O 1
ATOM 944 N N . PRO A 1 114 ? 1.162 -11.113 12.252 1.00 90.88 114 PRO A N 1
ATOM 945 C CA . PRO A 1 114 ? 2.510 -11.631 12.042 1.00 90.88 114 PRO A CA 1
ATOM 946 C C . PRO A 1 114 ? 3.228 -11.940 13.365 1.00 90.88 114 PRO A C 1
ATOM 948 O O . PRO A 1 114 ? 3.169 -11.135 14.293 1.00 90.88 114 PRO A O 1
ATOM 951 N N . GLU A 1 115 ? 3.964 -13.056 13.414 1.00 89.25 115 GLU A N 1
ATOM 952 C CA . GLU A 1 115 ? 4.667 -13.556 14.617 1.00 89.25 115 GLU A CA 1
ATOM 953 C C . GLU A 1 115 ? 5.600 -12.520 15.257 1.00 89.25 115 GLU A C 1
ATOM 955 O O . GLU A 1 115 ? 5.825 -12.527 16.463 1.00 89.25 115 GLU A O 1
ATOM 960 N N . PHE A 1 116 ? 6.104 -11.579 14.454 1.00 89.00 116 PHE A N 1
ATOM 961 C CA . PHE A 1 116 ? 6.890 -10.446 14.929 1.00 89.00 116 PHE A CA 1
ATOM 962 C C . PHE A 1 116 ? 6.230 -9.727 16.116 1.00 89.00 116 PHE A C 1
ATOM 964 O O . PHE A 1 116 ? 6.909 -9.407 17.089 1.00 89.00 116 PHE A O 1
ATOM 971 N N . TYR A 1 117 ? 4.912 -9.516 16.077 1.00 85.62 117 TYR A N 1
ATOM 972 C CA . TYR A 1 117 ? 4.201 -8.755 17.107 1.00 85.62 117 TYR A CA 1
ATOM 973 C C . TYR A 1 117 ? 4.127 -9.463 18.462 1.00 85.62 117 TYR A C 1
ATOM 975 O O . TYR A 1 117 ? 4.053 -8.778 19.482 1.00 85.62 117 TYR A O 1
ATOM 983 N N . ASP A 1 118 ? 4.237 -10.791 18.497 1.00 86.00 118 ASP A N 1
ATOM 984 C CA . ASP A 1 118 ? 4.234 -11.557 19.749 1.00 86.00 118 ASP A CA 1
ATOM 985 C C . ASP A 1 118 ? 5.524 -11.328 20.561 1.00 86.00 118 ASP A C 1
ATOM 987 O O . ASP A 1 118 ? 5.556 -11.548 21.772 1.00 86.00 118 ASP A O 1
ATOM 991 N N . THR A 1 119 ? 6.589 -10.842 19.911 1.00 86.75 119 THR A N 1
ATOM 992 C CA . THR A 1 119 ? 7.912 -10.644 20.528 1.00 86.75 119 THR A CA 1
ATOM 993 C C . THR A 1 119 ? 8.163 -9.223 21.036 1.00 86.75 119 THR A C 1
ATOM 995 O O . THR A 1 119 ? 9.062 -9.016 21.849 1.00 86.75 119 THR A O 1
ATOM 998 N N . VAL A 1 120 ? 7.379 -8.232 20.589 1.00 86.81 120 VAL A N 1
ATOM 999 C CA . VAL A 1 120 ? 7.652 -6.806 20.859 1.00 86.81 120 VAL A CA 1
ATOM 1000 C C . VAL A 1 120 ? 7.363 -6.430 22.315 1.00 86.81 120 VAL A C 1
ATOM 1002 O O . VAL A 1 120 ? 8.057 -5.589 22.888 1.00 86.81 120 VAL A O 1
ATOM 1005 N N . ILE A 1 121 ? 6.334 -7.025 22.928 1.00 84.56 121 ILE A N 1
ATOM 1006 C CA . ILE A 1 121 ? 5.887 -6.672 24.280 1.00 84.56 121 ILE A CA 1
ATOM 1007 C C . ILE A 1 121 ? 5.522 -7.939 25.054 1.00 84.56 121 ILE A C 1
ATOM 1009 O O . ILE A 1 121 ? 4.757 -8.774 24.587 1.00 84.56 121 ILE A O 1
ATOM 1013 N N . THR A 1 122 ? 6.025 -8.050 26.284 1.00 88.50 122 THR A N 1
ATOM 1014 C CA . THR A 1 122 ? 5.636 -9.109 27.221 1.00 88.50 122 THR A CA 1
ATOM 1015 C C . THR A 1 122 ? 4.141 -9.033 27.546 1.00 88.50 122 THR A C 1
ATOM 1017 O O . THR A 1 122 ? 3.604 -7.946 27.776 1.00 88.50 122 THR A O 1
ATOM 1020 N N . SER A 1 123 ? 3.482 -10.187 27.656 1.00 86.69 123 SER A N 1
ATOM 1021 C CA . SER A 1 123 ? 2.052 -10.312 27.983 1.00 86.69 123 SER A CA 1
ATOM 1022 C C . SER A 1 123 ? 1.627 -9.510 29.223 1.00 86.69 123 SER A C 1
ATOM 1024 O O . SER A 1 123 ? 0.553 -8.914 29.241 1.00 86.69 123 SER A O 1
ATOM 1026 N N . GLU A 1 124 ? 2.486 -9.420 30.237 1.00 90.25 124 GLU A N 1
ATOM 1027 C CA . GLU A 1 124 ? 2.237 -8.661 31.469 1.00 90.25 124 GLU A CA 1
ATOM 1028 C C . GLU A 1 124 ? 2.075 -7.155 31.221 1.00 90.25 124 GLU A C 1
ATOM 1030 O O . GLU A 1 124 ? 1.131 -6.532 31.711 1.00 90.25 124 GLU A O 1
ATOM 1035 N N . LYS A 1 125 ? 2.961 -6.570 30.406 1.00 89.94 125 LYS A N 1
ATOM 1036 C CA . LYS A 1 125 ? 2.906 -5.146 30.049 1.00 89.94 125 LYS A CA 1
ATOM 1037 C C . LYS A 1 125 ? 1.692 -4.844 29.176 1.00 89.94 125 LYS A C 1
ATOM 1039 O O . LYS A 1 125 ? 1.061 -3.805 29.360 1.00 89.94 125 LYS A O 1
ATOM 1044 N N . ILE A 1 126 ? 1.340 -5.759 28.270 1.00 90.19 126 ILE A N 1
ATOM 1045 C CA . ILE A 1 126 ? 0.118 -5.655 27.460 1.00 90.19 126 ILE A CA 1
ATOM 1046 C C . ILE A 1 126 ? -1.104 -5.629 28.377 1.00 90.19 126 ILE A C 1
ATOM 1048 O O . ILE A 1 126 ? -1.930 -4.730 28.257 1.00 90.19 126 ILE A O 1
ATOM 1052 N N . ASN A 1 127 ? -1.196 -6.554 29.333 1.00 91.50 127 ASN A N 1
ATOM 1053 C CA . ASN A 1 127 ? -2.322 -6.608 30.264 1.00 91.50 127 ASN A CA 1
ATOM 1054 C C . ASN A 1 127 ? -2.435 -5.331 31.105 1.00 91.50 127 ASN A C 1
ATOM 1056 O O . ASN A 1 127 ? -3.535 -4.801 31.255 1.00 91.50 127 ASN A O 1
ATOM 1060 N N . ALA A 1 128 ? -1.315 -4.791 31.594 1.00 93.19 128 ALA A N 1
ATOM 1061 C CA . ALA A 1 128 ? -1.309 -3.520 32.316 1.00 93.19 128 ALA A CA 1
ATOM 1062 C C . ALA A 1 128 ? -1.814 -2.356 31.443 1.00 93.19 128 ALA A C 1
ATOM 1064 O O . ALA A 1 128 ? -2.675 -1.588 31.874 1.00 93.19 128 ALA A O 1
ATOM 1065 N N . LEU A 1 129 ? -1.343 -2.256 30.195 1.00 91.62 129 LEU A N 1
ATOM 1066 C CA . LEU A 1 129 ? -1.801 -1.237 29.244 1.00 91.62 129 LEU A CA 1
ATOM 1067 C C . LEU A 1 129 ? -3.286 -1.383 28.905 1.00 91.62 129 LEU A C 1
ATOM 1069 O O . LEU A 1 129 ? -4.008 -0.387 28.875 1.00 91.62 129 LEU A O 1
ATOM 1073 N N . VAL A 1 130 ? -3.759 -2.613 28.699 1.00 93.81 130 VAL A N 1
ATOM 1074 C CA . VAL A 1 130 ? -5.176 -2.893 28.444 1.00 93.81 130 VAL A CA 1
ATOM 1075 C C . VAL A 1 130 ? -6.028 -2.413 29.616 1.00 93.81 130 VAL A C 1
ATOM 1077 O O . VAL A 1 130 ? -7.032 -1.751 29.377 1.00 93.81 130 VAL A O 1
ATOM 1080 N N . GLN A 1 131 ? -5.624 -2.653 30.867 1.00 92.19 131 GLN A N 1
ATOM 1081 C CA . GLN A 1 131 ? -6.376 -2.171 32.035 1.00 92.19 131 GLN A CA 1
ATOM 1082 C C . GLN A 1 131 ? -6.431 -0.640 32.114 1.00 92.19 131 GLN A C 1
ATOM 1084 O O . GLN A 1 131 ? -7.479 -0.079 32.428 1.00 92.19 131 GLN A O 1
ATOM 1089 N N . ILE A 1 132 ? -5.334 0.044 31.776 1.00 90.50 132 ILE A N 1
ATOM 1090 C CA . ILE A 1 132 ? -5.280 1.513 31.768 1.00 90.50 132 ILE A CA 1
ATOM 1091 C C . ILE A 1 132 ? -6.199 2.092 30.681 1.00 90.50 132 ILE A C 1
ATOM 1093 O O . ILE A 1 132 ? -6.916 3.065 30.919 1.00 90.50 132 ILE A O 1
ATOM 1097 N N . ILE A 1 133 ? -6.185 1.504 29.482 1.00 94.44 133 ILE A N 1
ATOM 1098 C CA . ILE A 1 133 ? -6.853 2.066 28.300 1.00 94.44 133 ILE A CA 1
ATOM 1099 C C . ILE A 1 133 ? -8.329 1.655 28.220 1.00 94.44 133 ILE A C 1
ATOM 1101 O O . ILE A 1 133 ? -9.148 2.424 27.714 1.00 94.44 133 ILE A O 1
ATOM 1105 N N . LYS A 1 134 ? -8.692 0.476 28.739 1.00 94.44 134 LYS A N 1
ATOM 1106 C CA . LYS A 1 134 ? -10.044 -0.093 28.640 1.00 94.44 134 LYS A CA 1
ATOM 1107 C C . LYS A 1 134 ? -11.126 0.891 29.078 1.00 94.44 134 LYS A C 1
ATOM 1109 O O . LYS A 1 134 ? -12.050 1.148 28.312 1.00 94.44 134 LYS A O 1
ATOM 1114 N N . GLN A 1 135 ? -10.963 1.504 30.253 1.00 88.94 135 GLN A N 1
ATOM 1115 C CA . GLN A 1 135 ? -11.944 2.461 30.770 1.00 88.94 135 GLN A CA 1
ATOM 1116 C C . GLN A 1 135 ? -12.113 3.673 29.843 1.00 88.94 135 GLN A C 1
ATOM 1118 O O . GLN A 1 135 ? -13.219 4.181 29.677 1.00 88.94 135 GLN A O 1
ATOM 1123 N N . ASN A 1 136 ? -11.028 4.143 29.227 1.00 88.94 136 ASN A N 1
ATOM 1124 C CA . ASN A 1 136 ? -11.076 5.293 28.330 1.00 88.94 136 ASN A CA 1
ATOM 1125 C C . ASN A 1 136 ? -11.819 4.948 27.033 1.00 88.94 136 ASN A C 1
ATOM 1127 O O . ASN A 1 136 ? -12.647 5.737 26.584 1.00 88.94 136 ASN A O 1
ATOM 1131 N N . ILE A 1 137 ? -11.576 3.762 26.466 1.00 92.94 137 ILE A N 1
ATOM 1132 C CA . ILE A 1 137 ? -12.281 3.284 25.268 1.00 92.94 137 ILE A CA 1
ATOM 1133 C C . ILE A 1 137 ? -13.776 3.112 25.551 1.00 92.94 137 ILE A C 1
ATOM 1135 O O . ILE A 1 137 ? -14.597 3.590 24.770 1.00 92.94 137 ILE A O 1
ATOM 1139 N N . GLU A 1 138 ? -14.138 2.481 26.671 1.00 89.69 138 GLU A N 1
ATOM 1140 C CA . GLU A 1 138 ? -15.541 2.303 27.071 1.00 89.69 138 GLU A CA 1
ATOM 1141 C C . GLU A 1 138 ? -16.265 3.649 27.175 1.00 89.69 138 GLU A C 1
ATOM 1143 O O . GLU A 1 138 ? -17.342 3.823 26.602 1.00 89.69 138 GLU A O 1
ATOM 1148 N N . ASN A 1 139 ? -15.635 4.632 27.824 1.00 84.94 139 ASN A N 1
ATOM 1149 C CA . ASN A 1 139 ? -16.196 5.973 27.956 1.00 84.94 139 ASN A CA 1
ATOM 1150 C C . ASN A 1 139 ? -16.415 6.644 26.589 1.00 84.94 139 ASN A C 1
ATOM 1152 O O . ASN A 1 139 ? -17.453 7.269 26.384 1.00 84.94 139 ASN A O 1
ATOM 1156 N N . ILE A 1 140 ? -15.465 6.511 25.654 1.00 88.38 140 ILE A N 1
ATOM 1157 C CA . ILE A 1 140 ? -15.567 7.095 24.306 1.00 88.38 140 ILE A CA 1
ATOM 1158 C C . ILE A 1 140 ? -16.706 6.447 23.516 1.00 88.38 140 ILE A C 1
ATOM 1160 O O . ILE A 1 140 ? -17.495 7.153 22.890 1.00 88.38 140 ILE A O 1
ATOM 1164 N N . ILE A 1 141 ? -16.827 5.118 23.571 1.00 89.44 141 ILE A N 1
ATOM 1165 C CA . ILE A 1 141 ? -17.899 4.389 22.882 1.00 89.44 141 ILE A CA 1
ATOM 1166 C C . ILE A 1 141 ? -19.266 4.823 23.421 1.00 89.44 141 ILE A C 1
ATOM 1168 O O . ILE A 1 141 ? -20.164 5.133 22.638 1.00 89.44 141 ILE A O 1
ATOM 1172 N N . ILE A 1 142 ? -19.418 4.888 24.747 1.00 85.75 142 ILE A N 1
ATOM 1173 C CA . ILE A 1 142 ? -20.662 5.321 25.400 1.00 85.75 142 ILE A CA 1
ATOM 1174 C C . ILE A 1 142 ? -20.987 6.772 25.037 1.00 85.75 142 ILE A C 1
ATOM 1176 O O . ILE A 1 142 ? -22.143 7.098 24.761 1.00 85.75 142 ILE A O 1
ATOM 1180 N N . PHE A 1 143 ? -19.978 7.643 25.017 1.00 83.12 143 PHE A N 1
ATOM 1181 C CA . PHE A 1 143 ? -20.141 9.043 24.649 1.00 83.12 143 PHE A CA 1
ATOM 1182 C C . PHE A 1 143 ? -20.631 9.203 23.205 1.00 83.12 143 PHE A C 1
ATOM 1184 O O . PHE A 1 143 ? -21.661 9.840 22.987 1.00 83.12 143 PHE A O 1
ATOM 1191 N N . GLU A 1 144 ? -19.950 8.588 22.233 1.00 85.56 144 GLU A N 1
ATOM 1192 C CA . GLU A 1 144 ? -20.344 8.637 20.817 1.00 85.56 144 GLU A CA 1
ATOM 1193 C C . GLU A 1 144 ? -21.735 8.039 20.596 1.00 85.56 144 GLU A C 1
ATOM 1195 O O . GLU A 1 144 ? -22.549 8.615 19.871 1.00 85.56 144 GLU A O 1
ATOM 1200 N N . TYR A 1 145 ? -22.038 6.919 21.258 1.00 84.25 145 TYR A N 1
ATOM 1201 C CA . TYR A 1 145 ? -23.352 6.288 21.187 1.00 84.25 145 TYR A CA 1
ATOM 1202 C C . TYR A 1 145 ? -24.451 7.236 21.687 1.00 84.25 145 TYR A C 1
ATOM 1204 O O . TYR A 1 145 ? -25.380 7.547 20.945 1.00 84.25 145 TYR A O 1
ATOM 1212 N N . ASN A 1 146 ? -24.309 7.782 22.899 1.00 77.88 146 ASN A N 1
ATOM 1213 C CA . ASN A 1 146 ? -25.306 8.668 23.513 1.00 77.88 146 ASN A CA 1
ATOM 1214 C C . ASN A 1 146 ? -25.408 10.051 22.845 1.00 77.88 146 ASN A C 1
ATOM 1216 O O . ASN A 1 146 ? -26.427 10.737 22.986 1.00 77.88 146 ASN A O 1
ATOM 1220 N N . HIS A 1 147 ? -24.350 10.505 22.170 1.00 73.69 147 HIS A N 1
ATOM 1221 C CA . HIS A 1 147 ? -24.357 11.763 21.424 1.00 73.69 147 HIS A CA 1
ATOM 1222 C C . HIS A 1 147 ? -25.134 11.645 20.107 1.00 73.69 147 HIS A C 1
ATOM 1224 O O . HIS A 1 147 ? -25.827 12.585 19.724 1.00 73.69 147 HIS A O 1
ATOM 1230 N N . ARG A 1 148 ? -25.049 10.492 19.432 1.00 75.31 148 ARG A N 1
ATOM 1231 C CA . ARG A 1 148 ? -25.689 10.262 18.126 1.00 75.31 148 ARG A CA 1
ATOM 1232 C C . ARG A 1 148 ? -27.175 9.907 18.201 1.00 75.31 148 ARG A C 1
ATOM 1234 O O . ARG A 1 148 ? -27.832 9.928 17.161 1.00 75.31 148 ARG A O 1
ATOM 1241 N N . LEU A 1 149 ? -27.702 9.601 19.389 1.00 74.62 149 LEU A N 1
ATOM 1242 C CA . LEU A 1 149 ? -29.125 9.315 19.576 1.00 74.62 149 LEU A CA 1
ATOM 1243 C C . LEU A 1 149 ? -29.982 10.525 19.198 1.00 74.62 149 LEU A C 1
ATOM 1245 O O . LEU A 1 149 ? -29.771 11.648 19.671 1.00 74.62 149 LEU A O 1
ATOM 1249 N N . LYS A 1 150 ? -30.989 10.290 18.357 1.00 72.81 150 LYS A N 1
ATOM 1250 C CA . LYS A 1 150 ? -31.986 11.313 18.025 1.00 72.81 150 LYS A CA 1
ATOM 1251 C C . LYS A 1 150 ? -32.931 11.499 19.206 1.00 72.81 150 LYS A C 1
ATOM 1253 O O . LYS A 1 150 ? -33.218 10.547 19.915 1.00 72.81 150 LYS A O 1
ATOM 1258 N N . LYS A 1 151 ? -33.520 12.692 19.365 1.00 69.56 151 LYS A N 1
ATOM 1259 C CA . LYS A 1 151 ? -34.471 13.001 20.460 1.00 69.56 151 LYS A CA 1
ATOM 1260 C C . LYS A 1 151 ? -35.610 11.983 20.635 1.00 69.56 151 LYS A C 1
ATOM 1262 O O . LYS A 1 151 ? -36.134 11.853 21.726 1.00 69.56 151 LYS A O 1
ATOM 1267 N N . GLN A 1 152 ? -35.993 11.287 19.566 1.00 73.88 152 GLN A N 1
ATOM 1268 C CA . GLN A 1 152 ? -37.058 10.278 19.556 1.00 73.88 152 GLN A CA 1
ATOM 1269 C C . GLN A 1 152 ? -36.608 8.909 20.095 1.00 73.88 152 GLN A C 1
ATOM 1271 O O . GLN A 1 152 ? -37.441 8.103 20.485 1.00 73.88 152 GLN A O 1
ATOM 1276 N N . GLU A 1 153 ? -35.301 8.645 20.100 1.00 68.62 153 GLU A N 1
ATOM 1277 C CA . GLU A 1 153 ? -34.676 7.400 20.567 1.00 68.62 153 GLU A CA 1
ATOM 1278 C C . GLU A 1 153 ? -34.196 7.519 22.026 1.00 68.62 153 GLU A C 1
ATOM 1280 O O . GLU A 1 153 ? -33.765 6.537 22.627 1.00 68.62 153 GLU A O 1
ATOM 1285 N N . ILE A 1 154 ? -34.261 8.725 22.604 1.00 71.88 154 ILE A N 1
ATOM 1286 C CA . ILE A 1 154 ? -33.874 8.997 23.988 1.00 71.88 154 ILE A CA 1
ATOM 1287 C C . ILE A 1 154 ? -35.035 8.602 24.902 1.00 71.88 154 ILE A C 1
ATOM 1289 O O . ILE A 1 154 ? -36.060 9.274 24.967 1.00 71.88 154 ILE A O 1
ATOM 1293 N N . THR A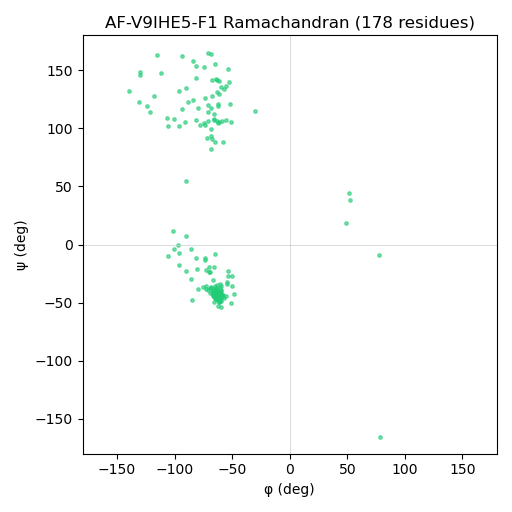 1 155 ? -34.868 7.492 25.615 1.00 76.06 155 THR A N 1
ATOM 1294 C CA . THR A 1 155 ? -35.742 7.099 26.728 1.00 76.06 155 THR A CA 1
ATOM 1295 C C . THR A 1 155 ? -35.330 7.847 28.003 1.00 76.06 155 THR A C 1
ATOM 1297 O O . THR A 1 155 ? -34.153 8.174 28.158 1.00 76.06 155 THR A O 1
ATOM 1300 N N . GLU A 1 156 ? -36.243 8.065 28.957 1.00 74.25 156 GLU A N 1
ATOM 1301 C CA . GLU A 1 156 ? -35.936 8.737 30.241 1.00 74.25 156 GLU A CA 1
ATOM 1302 C C . GLU A 1 156 ? -34.764 8.070 31.000 1.00 74.25 156 GLU A C 1
ATOM 1304 O O . GLU A 1 156 ? -33.913 8.732 31.600 1.00 74.25 156 GLU A O 1
ATOM 1309 N N . GLU A 1 157 ? -34.637 6.744 30.898 1.00 73.62 157 GLU A N 1
ATOM 1310 C CA . GLU A 1 157 ? -33.510 5.984 31.458 1.00 73.62 157 GLU A CA 1
ATOM 1311 C C . GLU A 1 157 ? -32.159 6.282 30.786 1.00 73.62 157 GLU A C 1
ATOM 1313 O O . GLU A 1 157 ? -31.103 6.171 31.411 1.00 73.62 157 GLU A O 1
ATOM 1318 N N . VAL A 1 158 ? -32.165 6.623 29.497 1.00 72.81 158 VAL A N 1
ATOM 1319 C CA . VAL A 1 158 ? -30.950 6.939 28.734 1.00 72.81 158 VAL A CA 1
ATOM 1320 C C . VAL A 1 158 ? -30.498 8.363 29.040 1.00 72.81 158 VAL A C 1
ATOM 1322 O O . VAL A 1 158 ? -29.301 8.596 29.211 1.00 72.81 158 VAL A O 1
ATOM 1325 N N . ASP A 1 159 ? -31.441 9.295 29.191 1.00 74.62 159 ASP A N 1
ATOM 1326 C CA . ASP A 1 159 ? -31.144 10.688 29.542 1.00 74.62 159 ASP A CA 1
ATOM 1327 C C . ASP A 1 159 ? -30.574 10.811 30.962 1.00 74.62 159 ASP A C 1
ATOM 1329 O O . ASP A 1 159 ? -29.541 11.450 31.171 1.00 74.62 159 ASP A O 1
ATOM 1333 N N . THR A 1 160 ? -31.147 10.095 31.931 1.00 76.69 160 THR A N 1
ATOM 1334 C CA . THR A 1 160 ? -30.606 10.041 33.303 1.00 76.69 160 THR A CA 1
ATOM 1335 C C . THR A 1 160 ? -29.200 9.434 33.350 1.00 76.69 160 THR A C 1
ATOM 1337 O O . THR A 1 160 ? -28.312 9.949 34.038 1.00 76.69 160 THR A O 1
ATOM 1340 N N . LYS A 1 161 ? -28.943 8.371 32.574 1.00 73.31 161 LYS A N 1
ATOM 1341 C CA . LYS A 1 161 ? -27.597 7.788 32.431 1.00 73.31 161 LYS A CA 1
ATOM 1342 C C . LYS A 1 161 ? -26.618 8.767 31.787 1.00 73.31 161 LYS A C 1
ATOM 1344 O O . LYS A 1 161 ? -25.476 8.845 32.239 1.00 73.31 161 LYS A O 1
ATOM 1349 N N . LYS A 1 162 ? -27.052 9.529 30.782 1.00 72.12 162 LYS A N 1
ATOM 1350 C CA . LYS A 1 162 ? -26.245 10.547 30.095 1.00 72.12 162 LYS A CA 1
ATOM 1351 C C . LYS A 1 162 ? -25.850 11.685 31.034 1.00 72.12 162 LYS A C 1
ATOM 1353 O O . LYS A 1 162 ? -24.671 12.033 31.095 1.00 72.12 162 LYS A O 1
ATOM 1358 N N . GLU A 1 163 ? -26.789 12.214 31.814 1.00 75.75 163 GLU A N 1
ATOM 1359 C CA . GLU A 1 163 ? -26.506 13.253 32.812 1.00 75.75 163 GLU A CA 1
ATOM 1360 C C . GLU A 1 163 ? -25.530 12.776 33.891 1.00 75.75 163 GLU A C 1
ATOM 1362 O O . GLU A 1 163 ? -24.586 13.493 34.240 1.00 75.75 163 GLU A O 1
ATOM 1367 N N . ASN A 1 164 ? -25.715 11.552 34.392 1.00 78.69 164 ASN A N 1
ATOM 1368 C CA . ASN A 1 164 ? -24.817 10.961 35.381 1.00 78.69 164 ASN A CA 1
ATOM 1369 C C . ASN A 1 164 ? -23.406 10.749 34.815 1.00 78.69 164 ASN A C 1
ATOM 1371 O O . ASN A 1 164 ? -22.425 11.054 35.494 1.00 78.69 164 ASN A O 1
ATOM 1375 N N . TYR A 1 165 ? -23.287 10.310 33.559 1.00 74.06 165 TYR A N 1
ATOM 1376 C CA . TYR A 1 165 ? -21.992 10.152 32.890 1.00 74.06 165 TYR A CA 1
ATOM 1377 C C . TYR A 1 165 ? -21.272 11.493 32.698 1.00 74.06 165 TYR A C 1
ATOM 1379 O O . TYR A 1 165 ? -20.086 11.606 33.011 1.00 74.06 165 TYR A O 1
ATOM 1387 N N . CYS A 1 166 ? -21.988 12.529 32.247 1.00 71.44 166 CYS A N 1
ATOM 1388 C CA . CYS A 1 166 ? -21.442 13.881 32.104 1.00 71.44 166 CYS A CA 1
ATOM 1389 C C . CYS A 1 166 ? -20.928 14.430 33.443 1.00 71.44 166 CYS A C 1
ATOM 1391 O O . CYS A 1 166 ? -19.825 14.979 33.501 1.00 71.44 166 CYS A O 1
ATOM 1393 N N . LYS A 1 167 ? -21.680 14.230 34.533 1.00 77.81 167 LYS A N 1
ATOM 1394 C CA . LYS A 1 167 ? -21.250 14.611 35.889 1.00 77.81 167 LYS A CA 1
ATOM 1395 C C . LYS A 1 167 ? -19.991 13.853 36.317 1.00 77.81 167 LYS A C 1
ATOM 1397 O O . LYS A 1 167 ? -19.050 14.474 36.805 1.00 77.81 167 LYS A O 1
ATOM 1402 N N . MET A 1 168 ? -19.931 12.543 36.074 1.00 76.44 168 MET A N 1
ATOM 1403 C CA . MET A 1 168 ? -18.786 11.708 36.453 1.00 76.44 168 MET A CA 1
ATOM 1404 C C . MET A 1 168 ? -17.500 12.095 35.701 1.00 76.44 168 MET A C 1
ATOM 1406 O O . MET A 1 168 ? -16.422 12.138 36.295 1.00 76.44 168 MET A O 1
ATOM 1410 N N . ILE A 1 169 ? -17.605 12.432 34.409 1.00 71.62 169 ILE A N 1
ATOM 1411 C CA . ILE A 1 169 ? -16.474 12.905 33.593 1.00 71.62 169 ILE A CA 1
ATOM 1412 C C . ILE A 1 169 ? -15.957 14.254 34.106 1.00 71.62 169 ILE A C 1
ATOM 1414 O O . ILE A 1 169 ? -14.748 14.409 34.287 1.00 71.62 169 ILE A O 1
ATOM 1418 N N . LEU A 1 170 ? -16.849 15.210 34.390 1.00 74.94 170 LEU A N 1
ATOM 1419 C CA . LEU A 1 170 ? -16.471 16.518 34.939 1.00 74.94 170 LEU A CA 1
ATOM 1420 C C . LEU A 1 170 ? -15.750 16.378 36.285 1.00 74.94 170 LEU A C 1
ATOM 1422 O O . LEU A 1 170 ? -14.721 17.014 36.512 1.00 74.94 170 LEU A O 1
ATOM 1426 N N . GLN A 1 171 ? -16.247 15.499 37.152 1.00 76.50 171 GLN A N 1
ATOM 1427 C CA . GLN A 1 171 ? -15.670 15.247 38.470 1.00 76.50 171 GLN A CA 1
ATOM 1428 C C . GLN A 1 171 ? -14.283 14.594 38.373 1.00 76.50 171 GLN A C 1
ATOM 1430 O O . GLN A 1 171 ? -13.356 14.986 39.079 1.00 76.50 171 GLN A O 1
ATOM 1435 N N . ARG A 1 172 ? -14.102 13.658 37.435 1.00 71.12 172 ARG A N 1
ATOM 1436 C CA . ARG A 1 172 ? -12.808 13.017 37.161 1.00 71.12 172 ARG A CA 1
ATOM 1437 C C . ARG A 1 172 ? -11.796 13.993 36.550 1.00 71.12 172 ARG A C 1
ATOM 1439 O O . ARG A 1 172 ? -10.621 13.945 36.902 1.00 71.12 172 ARG A O 1
ATOM 1446 N N . HIS A 1 173 ? -12.246 14.906 35.688 1.00 67.38 173 HIS A N 1
ATOM 1447 C CA . HIS A 1 173 ? -11.391 15.940 35.103 1.00 67.38 173 HIS A CA 1
ATOM 1448 C C . HIS A 1 173 ? -10.944 16.983 36.144 1.00 67.38 173 HIS A C 1
ATOM 1450 O O . HIS A 1 173 ? -9.794 17.423 36.109 1.00 67.38 173 HIS A O 1
ATOM 1456 N N . LEU A 1 174 ? -11.818 17.343 37.091 1.00 70.00 174 LEU A N 1
ATOM 1457 C CA . LEU A 1 174 ? -11.484 18.196 38.240 1.00 70.00 174 LEU A CA 1
ATOM 1458 C C . LEU A 1 174 ? -10.485 17.517 39.188 1.00 70.00 174 LEU A C 1
ATOM 1460 O O . LEU A 1 174 ? -9.564 18.167 39.677 1.00 70.00 174 LEU A O 1
ATOM 1464 N N . PHE A 1 175 ? -10.624 16.206 39.398 1.00 64.94 175 PHE A N 1
ATOM 1465 C CA . PHE A 1 175 ? -9.710 15.428 40.234 1.00 64.94 175 PHE A CA 1
ATOM 1466 C C . PHE A 1 175 ? -8.293 15.370 39.642 1.00 64.94 175 PHE A C 1
ATOM 1468 O O . PHE A 1 175 ? -7.323 15.603 40.355 1.00 64.94 175 PHE A O 1
ATOM 1475 N N . PHE A 1 176 ? -8.165 15.162 38.327 1.00 57.88 176 PHE A N 1
ATOM 1476 C CA . PHE A 1 176 ? -6.866 15.200 37.638 1.00 57.88 176 PHE A CA 1
ATOM 1477 C C . PHE A 1 176 ? -6.189 16.576 37.698 1.00 57.88 176 PHE A C 1
ATOM 1479 O O . PHE A 1 176 ? -4.976 16.646 37.836 1.00 57.88 176 PHE A O 1
ATOM 1486 N N . LYS A 1 177 ? -6.968 17.665 37.664 1.00 56.66 177 LYS A N 1
ATOM 1487 C CA . LYS A 1 177 ? -6.463 19.046 37.771 1.00 56.66 177 LYS A CA 1
ATOM 1488 C C . LYS A 1 177 ? -6.007 19.450 39.178 1.00 56.66 177 LYS A C 1
ATOM 1490 O O . LYS A 1 177 ? -5.449 20.524 39.331 1.00 56.66 177 LYS A O 1
ATOM 1495 N N . SER A 1 178 ? -6.321 18.637 40.188 1.00 52.62 178 SER A N 1
ATOM 1496 C CA . SER A 1 178 ? -5.998 18.898 41.600 1.00 52.62 178 SER A CA 1
ATOM 1497 C C . SER A 1 178 ? -4.764 18.116 42.078 1.00 52.62 178 SER A C 1
ATOM 1499 O O . SER A 1 178 ? -4.392 18.223 43.242 1.00 52.62 178 SER A O 1
ATOM 1501 N N . ILE A 1 179 ? -4.196 17.269 41.210 1.00 50.94 179 ILE A N 1
ATOM 1502 C CA . ILE A 1 179 ? -3.032 16.403 41.472 1.00 50.94 179 ILE A CA 1
ATOM 1503 C C . ILE A 1 179 ? -1.760 16.951 40.783 1.00 50.94 179 ILE A C 1
ATOM 1505 O O . ILE A 1 179 ? -0.660 16.489 41.079 1.00 50.94 179 ILE A O 1
ATOM 1509 N N . GLU A 1 180 ? -1.907 17.953 39.910 1.00 41.81 180 GLU A N 1
ATOM 1510 C CA . GLU A 1 180 ? -0.828 18.844 39.443 1.00 41.81 180 GLU A CA 1
ATOM 1511 C C . GLU A 1 180 ? -0.695 20.056 40.373 1.00 41.81 180 GLU A C 1
ATOM 1513 O O . GLU A 1 180 ? 0.459 20.474 40.619 1.00 41.81 180 GLU A O 1
#

Solvent-accessible surface area (backbone atoms only — not comparable to full-atom values): 11933 Å² total; per-residue (Å²): 141,82,85,82,78,82,74,75,78,78,82,77,75,84,72,74,81,72,77,79,75,79,78,79,76,82,73,80,80,74,90,57,98,70,84,84,77,79,80,92,72,72,80,51,70,67,53,48,52,50,49,54,51,48,53,52,50,52,55,48,65,69,44,88,51,69,67,55,34,56,46,60,72,44,57,88,32,94,86,45,73,98,75,84,89,82,57,87,96,64,78,62,87,80,42,63,65,55,49,26,61,74,71,72,50,82,86,79,87,71,91,59,76,66,73,70,64,71,70,75,54,58,69,68,61,52,51,54,49,46,64,67,45,47,62,56,54,53,52,50,53,52,48,55,54,68,67,69,55,50,83,89,72,58,46,74,74,52,50,54,50,48,54,52,49,53,52,53,52,54,53,52,55,53,53,59,68,72,76,112

Sequence (180 aa):
MYTSLKNSLPNFSINILKSVTRKYTSLTLNETENAFYPSILDLSYEAKLKRKNEEWHNKIKKLETVEEKLIGINMPRYYGWKSLNLKEGFVPYNSLQHAQYITHTHVINNNKLPEFYDTVITSEKINALVQIIKQNIENIIIFEYNHRLKKQEITEEVDTKKENYCKMILQRHLFFKSIE

Foldseek 3Di:
DDDDDPDDDPPPDPPPPPPPPPPPPPDDDPPDVDDDDDDDADPDPVSVVVVVVVVLVVVLVPDDDPVSNVCSQQPVDPVGDDDDDDDPPDQDPPCPVVVCVVVVHDDDPPVDDPPVVVPPDDPVVVVVVCVVCVVVVVLVVLVVVLVPDDPVRDDPVSVVVVVVSVVVVVVVVVVVVVVD

InterPro domains:
  IPR010793 Large ribosomal subunit protein mL37/mL65 [PF07147] (23-169)
  IPR039982 Large ribosomal subunit protein mL65 [PTHR13014] (28-166)

Radius of gyration: 36.62 Å; Cα contacts (8 Å, |Δi|>4): 22; chains: 1; bounding box: 84×36×100 Å

Mean predicted aligned error: 15.81 Å

pLDDT: mean 79.77, std 15.77, range [41.81, 97.31]

Organism: Apis cerana (NCBI:txid7461)

Secondary str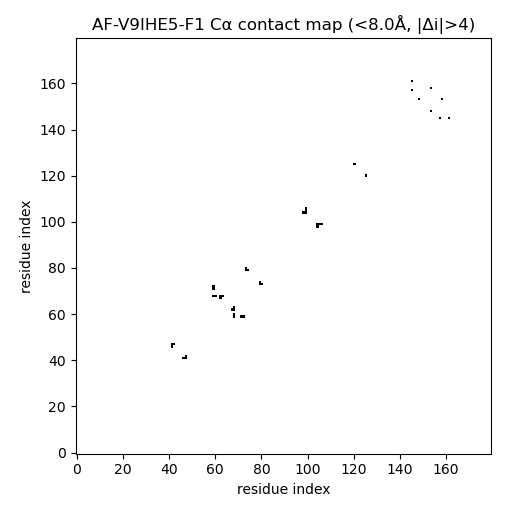ucture (DSSP, 8-state):
-------PPP----------------------SS--PPPP---SHHHHHHHHHHHHHHHHHT--SHHHHHHHHHTTSTT------PPTT---TTHHHHHHHHHT-----SSS--THHHHHS-HHHHHHHHHHHHHHHHHHHHHHHHHH--TTT--HHHHHHHHHHHHHHHHHHHHHTT--